Protein AF-A0A965TBL0-F1 (afdb_monomer_lite)

pLDDT: mean 79.58, std 14.89, range [25.55, 95.12]

Structure (mmCIF, N/CA/C/O backbone):
data_AF-A0A965TBL0-F1
#
_entry.id   AF-A0A965TBL0-F1
#
loop_
_atom_site.group_PDB
_atom_site.id
_atom_site.type_symbol
_atom_site.label_atom_id
_atom_site.label_alt_id
_atom_site.label_comp_id
_atom_site.label_asym_id
_atom_site.label_entity_id
_atom_site.label_seq_id
_atom_site.pdbx_PDB_ins_code
_atom_site.Cartn_x
_atom_site.Cartn_y
_atom_site.Cartn_z
_atom_site.occupancy
_atom_site.B_iso_or_equiv
_atom_site.auth_seq_id
_atom_site.auth_comp_id
_atom_site.auth_asym_id
_atom_site.auth_atom_id
_atom_site.pdbx_PDB_model_num
ATOM 1 N N . MET A 1 1 ? -16.094 21.915 -20.986 1.00 56.72 1 MET A N 1
ATOM 2 C CA . MET A 1 1 ? -14.951 21.855 -20.045 1.00 56.72 1 MET A CA 1
ATOM 3 C C . MET A 1 1 ? -14.162 20.562 -20.240 1.00 56.72 1 MET A C 1
ATOM 5 O O . MET A 1 1 ? -12.950 20.631 -20.376 1.00 56.72 1 MET A O 1
ATOM 9 N N . GLU A 1 2 ? -14.832 19.411 -20.370 1.00 66.19 2 GLU A N 1
ATOM 10 C CA . GLU A 1 2 ? -14.194 18.105 -20.625 1.00 66.19 2 GLU A CA 1
ATOM 11 C C . GLU A 1 2 ? -13.314 18.041 -21.886 1.00 66.19 2 GLU A C 1
ATOM 13 O O . GLU A 1 2 ? -12.239 17.447 -21.832 1.00 66.19 2 GLU A O 1
ATOM 18 N N . GLU A 1 3 ? -13.704 18.685 -22.993 1.00 67.75 3 GLU A N 1
ATOM 19 C CA . GLU A 1 3 ? -12.901 18.691 -24.231 1.00 67.75 3 GLU A CA 1
ATOM 20 C C . GLU A 1 3 ? -11.562 19.423 -24.078 1.00 67.75 3 GLU A C 1
ATOM 22 O O . GLU A 1 3 ? -10.531 18.925 -24.523 1.00 67.75 3 GLU A O 1
ATOM 27 N N . LEU A 1 4 ? -11.545 20.560 -23.373 1.00 70.88 4 LEU A N 1
ATOM 28 C CA . LEU A 1 4 ? -10.312 21.294 -23.080 1.00 70.88 4 LEU A CA 1
ATOM 29 C C . LEU A 1 4 ? -9.383 20.463 -22.181 1.00 70.88 4 LEU A C 1
ATOM 31 O O . LEU A 1 4 ? -8.189 20.362 -22.450 1.00 70.88 4 LEU A O 1
ATOM 35 N N . TYR A 1 5 ? -9.937 19.800 -21.161 1.00 69.38 5 TYR A N 1
ATOM 36 C CA . TYR A 1 5 ? -9.173 18.886 -20.308 1.00 69.38 5 TYR A CA 1
ATOM 37 C C . TYR A 1 5 ? -8.645 17.666 -21.063 1.00 69.38 5 TYR A C 1
ATOM 39 O O . TYR A 1 5 ? -7.580 17.150 -20.728 1.00 69.38 5 TYR A O 1
ATOM 47 N N . LYS A 1 6 ? -9.373 17.168 -22.066 1.00 71.38 6 LYS A N 1
ATOM 48 C CA . LYS A 1 6 ? -8.906 16.071 -22.918 1.00 71.38 6 LYS A CA 1
ATOM 49 C C . LYS A 1 6 ? -7.713 16.509 -23.771 1.00 71.38 6 LYS A C 1
ATOM 51 O O . LYS A 1 6 ? -6.685 15.847 -23.720 1.00 71.38 6 LYS A O 1
ATOM 56 N N . ILE A 1 7 ? -7.808 17.661 -24.438 1.00 76.56 7 ILE A N 1
ATOM 57 C CA . ILE A 1 7 ? -6.728 18.209 -25.276 1.00 76.56 7 ILE A CA 1
ATOM 58 C C . ILE A 1 7 ? -5.470 18.485 -24.447 1.00 76.56 7 ILE A C 1
ATOM 60 O O . ILE A 1 7 ? -4.375 18.092 -24.844 1.00 76.56 7 ILE A O 1
ATOM 64 N N . ILE A 1 8 ? -5.612 19.111 -23.273 1.00 68.12 8 ILE A N 1
ATOM 65 C CA . ILE A 1 8 ? -4.475 19.383 -22.380 1.00 68.12 8 ILE A CA 1
ATOM 66 C C . ILE A 1 8 ? -3.802 18.072 -21.950 1.00 68.12 8 ILE A C 1
ATOM 68 O O . ILE A 1 8 ? -2.577 17.979 -21.983 1.00 68.12 8 ILE A O 1
ATOM 72 N N . ARG A 1 9 ? -4.586 17.044 -21.592 1.00 65.88 9 ARG A N 1
ATOM 73 C CA . ARG A 1 9 ? -4.050 15.732 -21.196 1.00 65.88 9 ARG A CA 1
ATOM 74 C C . ARG A 1 9 ? -3.316 15.036 -22.331 1.00 65.88 9 ARG A C 1
ATOM 76 O O . ARG A 1 9 ? -2.199 14.588 -22.124 1.00 65.88 9 ARG A O 1
ATOM 83 N N . GLU A 1 10 ? -3.923 14.960 -23.509 1.00 70.81 10 GLU A N 1
ATOM 84 C CA . GLU A 1 10 ? -3.325 14.282 -24.664 1.00 70.81 10 GLU A CA 1
ATOM 85 C C . GLU A 1 10 ? -2.063 15.000 -25.156 1.00 70.81 10 GLU A C 1
ATOM 87 O O . GLU A 1 10 ? -1.123 14.347 -25.593 1.00 70.81 10 GLU A O 1
ATOM 92 N N . THR A 1 11 ? -2.003 16.331 -25.029 1.00 69.88 11 THR A N 1
ATOM 93 C CA . THR A 1 11 ? -0.843 17.124 -25.471 1.00 69.88 11 THR A CA 1
ATOM 94 C C . THR A 1 11 ? 0.327 17.068 -24.485 1.00 69.88 11 THR A C 1
ATOM 96 O O . THR A 1 11 ? 1.480 17.126 -24.902 1.00 69.88 11 THR A O 1
ATOM 99 N N . LEU A 1 12 ? 0.052 16.980 -23.179 1.00 71.88 12 LEU A N 1
ATOM 100 C CA . LEU A 1 12 ? 1.089 16.954 -22.139 1.00 71.88 12 LEU A CA 1
ATOM 101 C C . LEU A 1 12 ? 1.510 15.539 -21.728 1.00 71.88 12 LEU A C 1
ATOM 103 O O . LEU A 1 12 ? 2.507 15.392 -21.020 1.00 71.88 12 LEU A O 1
ATOM 107 N N . TYR A 1 13 ? 0.762 14.506 -22.123 1.00 73.44 13 TYR A N 1
ATOM 108 C CA . TYR A 1 13 ? 1.115 13.134 -21.786 1.00 73.44 13 TYR A CA 1
ATOM 109 C C . TYR A 1 13 ? 2.386 12.717 -22.524 1.00 73.44 13 TYR A C 1
ATOM 111 O O . TYR A 1 13 ? 2.431 12.650 -23.751 1.00 73.44 13 TYR A O 1
ATOM 119 N N . VAL A 1 14 ? 3.410 12.393 -21.745 1.00 70.50 14 VAL A N 1
ATOM 120 C CA . VAL A 1 14 ? 4.662 11.830 -22.230 1.00 70.50 14 VAL A CA 1
ATOM 121 C C . VAL A 1 14 ? 4.974 10.616 -21.371 1.00 70.50 14 VAL A C 1
ATOM 123 O O . VAL A 1 14 ? 5.096 10.737 -20.150 1.00 70.50 14 VAL A O 1
ATOM 126 N N . ASP A 1 15 ? 5.104 9.447 -21.997 1.00 75.44 15 ASP A N 1
ATOM 127 C CA . ASP A 1 15 ? 5.651 8.280 -21.316 1.00 75.44 15 ASP A CA 1
ATOM 128 C C . ASP A 1 15 ? 7.179 8.289 -21.423 1.00 75.44 15 ASP A C 1
ATOM 130 O O . ASP A 1 15 ? 7.748 8.293 -22.516 1.00 75.44 15 ASP A O 1
ATOM 134 N N . ALA A 1 16 ? 7.858 8.297 -20.276 1.00 73.38 16 ALA A N 1
ATOM 135 C CA . ALA A 1 16 ? 9.314 8.283 -20.226 1.00 73.38 16 ALA A CA 1
ATOM 136 C C . ALA A 1 16 ? 9.892 7.003 -20.850 1.00 73.38 16 ALA A C 1
ATOM 138 O O . ALA A 1 16 ? 10.956 7.058 -21.465 1.00 73.38 16 ALA A O 1
ATOM 139 N N . TYR A 1 17 ? 9.178 5.875 -20.755 1.00 77.25 17 TYR A N 1
ATOM 140 C CA . TYR A 1 17 ? 9.617 4.619 -21.362 1.00 77.25 17 TYR A CA 1
ATOM 141 C C . TYR A 1 17 ? 9.514 4.639 -22.898 1.00 77.25 17 TYR A C 1
ATOM 143 O O . TYR A 1 17 ? 10.415 4.124 -23.554 1.00 77.25 17 TYR A O 1
ATOM 151 N N . ASP A 1 18 ? 8.528 5.331 -23.486 1.00 81.19 18 ASP A N 1
ATOM 152 C CA . ASP A 1 18 ? 8.412 5.492 -24.950 1.00 81.19 18 ASP A CA 1
ATOM 153 C C . ASP A 1 18 ? 9.583 6.290 -25.545 1.00 81.19 18 ASP A C 1
ATOM 155 O O . ASP A 1 18 ? 10.005 6.065 -26.684 1.00 81.19 18 ASP A O 1
ATOM 159 N N . ILE A 1 19 ? 10.101 7.259 -24.785 1.00 77.75 19 ILE A N 1
ATOM 160 C CA . ILE A 1 19 ? 11.313 8.008 -25.139 1.00 77.75 19 ILE A CA 1
ATOM 161 C C . ILE A 1 19 ? 12.537 7.111 -24.951 1.00 77.75 19 ILE A C 1
ATOM 163 O O . ILE A 1 19 ? 13.417 7.066 -25.812 1.00 77.75 19 ILE A O 1
ATOM 167 N N . GLN A 1 20 ? 12.579 6.365 -23.848 1.00 82.75 20 GLN A N 1
ATOM 168 C CA . GLN A 1 20 ? 13.709 5.518 -23.501 1.00 82.75 20 GLN A CA 1
ATOM 169 C C . GLN A 1 20 ? 13.935 4.386 -24.508 1.00 82.75 20 GLN A C 1
ATOM 171 O O . GLN A 1 20 ? 15.082 4.106 -24.840 1.00 82.75 20 GLN A O 1
ATOM 176 N N . GLU A 1 21 ? 12.880 3.783 -25.061 1.00 82.81 21 GLU A N 1
ATOM 177 C CA . GLU A 1 21 ? 13.007 2.771 -26.122 1.00 82.81 21 GLU A CA 1
ATOM 178 C C . GLU A 1 21 ? 13.647 3.315 -27.410 1.00 82.81 21 GLU A C 1
ATOM 180 O O . GLU A 1 21 ? 14.255 2.556 -28.165 1.00 82.81 21 GLU A O 1
ATOM 185 N N . LYS A 1 22 ? 13.539 4.625 -27.663 1.00 81.62 22 LYS A N 1
ATOM 186 C CA . LYS A 1 22 ? 14.092 5.277 -28.860 1.00 81.62 22 LYS A CA 1
ATOM 187 C C . LYS A 1 22 ? 15.501 5.809 -28.636 1.00 81.62 22 LYS A C 1
ATOM 189 O O . LYS A 1 22 ? 16.328 5.747 -29.540 1.00 81.62 22 LYS A O 1
ATOM 194 N N . GLU A 1 23 ? 15.751 6.374 -27.459 1.00 83.88 23 GLU A N 1
ATOM 195 C CA . GLU A 1 23 ? 16.963 7.150 -27.191 1.00 83.88 23 GLU A CA 1
ATOM 196 C C . GLU A 1 23 ? 17.972 6.424 -26.291 1.00 83.88 23 GLU A C 1
ATOM 198 O O . GLU A 1 23 ? 19.145 6.789 -26.309 1.00 83.88 23 GLU A O 1
ATOM 203 N N . MET A 1 24 ? 17.537 5.406 -25.532 1.00 81.06 24 MET A N 1
ATOM 204 C CA . MET A 1 24 ? 18.360 4.581 -24.632 1.00 81.06 24 MET A CA 1
ATOM 205 C C . MET A 1 24 ? 19.343 5.406 -23.789 1.00 81.06 24 MET A C 1
ATOM 207 O O . MET A 1 24 ? 20.548 5.146 -23.745 1.00 81.06 24 MET A O 1
ATOM 211 N N . LYS A 1 25 ? 18.824 6.439 -23.121 1.00 78.44 25 LYS A N 1
ATOM 212 C CA . LYS A 1 25 ? 19.632 7.351 -22.310 1.00 78.44 25 LYS A CA 1
ATOM 213 C C . LYS A 1 25 ? 19.916 6.735 -20.946 1.00 78.44 25 LYS A C 1
ATOM 215 O O . LYS A 1 25 ? 18.998 6.360 -20.225 1.00 78.44 25 LYS A O 1
ATOM 220 N N . VAL A 1 26 ? 21.188 6.673 -20.566 1.00 76.50 26 VAL A N 1
ATOM 221 C CA . VAL A 1 26 ? 21.591 6.218 -19.229 1.00 76.50 26 VAL A CA 1
ATOM 222 C C . VAL A 1 26 ? 21.030 7.171 -18.171 1.00 76.50 26 VAL A C 1
ATOM 224 O O . VAL A 1 26 ? 21.230 8.386 -18.240 1.00 76.50 26 VAL A O 1
ATOM 227 N N . TYR A 1 27 ? 20.327 6.616 -17.187 1.00 69.12 27 TYR A N 1
ATOM 228 C CA . TYR A 1 27 ? 19.842 7.331 -16.019 1.00 69.12 27 TYR A CA 1
ATOM 229 C C . TYR A 1 27 ? 20.915 7.293 -14.927 1.00 69.12 27 TYR A C 1
ATOM 231 O O . TYR A 1 27 ? 21.135 6.277 -14.270 1.00 69.12 27 TYR A O 1
ATOM 239 N N . MET A 1 28 ? 21.611 8.415 -14.748 1.00 59.56 28 MET A N 1
ATOM 240 C CA . MET A 1 28 ? 22.692 8.537 -13.770 1.00 59.56 28 MET A CA 1
ATOM 241 C C . MET A 1 28 ? 22.106 8.769 -12.372 1.00 59.56 28 MET A C 1
ATOM 243 O O . MET A 1 28 ? 21.741 9.890 -12.022 1.00 59.56 28 MET A O 1
ATOM 247 N N . SER A 1 29 ? 22.016 7.707 -11.573 1.00 65.50 29 SER A N 1
ATOM 248 C CA . SER A 1 29 ? 21.715 7.779 -10.143 1.00 65.50 29 SER A CA 1
ATOM 249 C C . SER A 1 29 ? 22.599 6.798 -9.393 1.00 65.50 29 SER A C 1
ATOM 251 O O . SER A 1 29 ? 22.692 5.632 -9.769 1.00 65.50 29 SER A O 1
ATOM 253 N N . ASP A 1 30 ? 23.195 7.254 -8.295 1.00 57.09 30 ASP A N 1
ATOM 254 C CA . ASP A 1 30 ? 24.050 6.418 -7.450 1.00 57.09 30 ASP A CA 1
ATOM 255 C C . ASP A 1 30 ? 23.247 5.355 -6.674 1.00 57.09 30 ASP A C 1
ATOM 257 O O . ASP A 1 30 ? 23.846 4.522 -6.000 1.00 57.09 30 ASP A O 1
ATOM 261 N N . LYS A 1 31 ? 21.900 5.423 -6.688 1.00 61.84 31 LYS A N 1
ATOM 262 C CA . LYS A 1 31 ? 20.994 4.605 -5.854 1.00 61.84 31 LYS A CA 1
ATOM 263 C C . LYS A 1 31 ? 19.677 4.292 -6.565 1.00 61.84 31 LYS A C 1
ATOM 265 O O . LYS A 1 31 ? 18.604 4.683 -6.105 1.00 61.84 31 LYS A O 1
ATOM 270 N N . LEU A 1 32 ? 19.758 3.620 -7.711 1.00 63.66 32 LEU A N 1
ATOM 271 C CA . LEU A 1 32 ? 18.610 3.321 -8.582 1.00 63.66 32 LEU A CA 1
ATOM 272 C C . LEU A 1 32 ? 17.500 2.514 -7.898 1.00 63.66 32 LEU A C 1
ATOM 274 O O . LEU A 1 32 ? 16.334 2.659 -8.260 1.00 63.66 32 LEU A O 1
ATOM 278 N N . SER A 1 33 ? 17.855 1.676 -6.921 1.00 59.97 33 SER A N 1
ATOM 279 C CA . SER A 1 33 ? 16.905 0.780 -6.257 1.00 59.97 33 SER A CA 1
ATOM 280 C C . SER A 1 33 ? 16.363 1.317 -4.932 1.00 59.97 33 SER A C 1
ATOM 282 O O . SER A 1 33 ? 15.438 0.732 -4.369 1.00 59.97 33 SER A O 1
ATOM 284 N N . ARG A 1 34 ? 16.897 2.442 -4.437 1.00 63.72 34 ARG A N 1
ATOM 285 C CA . ARG A 1 34 ? 16.489 3.026 -3.158 1.00 63.72 34 ARG A CA 1
ATOM 286 C C . ARG A 1 34 ? 15.101 3.653 -3.269 1.00 63.72 34 ARG A C 1
ATOM 288 O O . ARG A 1 34 ? 14.897 4.573 -4.057 1.00 63.72 34 ARG A O 1
ATOM 295 N N . GLY A 1 35 ? 14.177 3.216 -2.415 1.00 62.16 35 GLY A N 1
ATOM 296 C CA . GLY A 1 35 ? 12.805 3.711 -2.416 1.00 62.16 35 GLY A CA 1
ATOM 297 C C . GLY A 1 35 ? 11.924 3.043 -3.473 1.00 62.16 35 GLY A C 1
ATOM 298 O O . GLY A 1 35 ? 10.871 3.578 -3.788 1.00 62.16 35 GLY A O 1
ATOM 299 N N . LEU A 1 36 ? 12.305 1.888 -4.026 1.00 69.69 36 LEU A N 1
ATOM 300 C CA . LEU A 1 36 ? 11.402 1.075 -4.857 1.00 69.69 36 LEU A CA 1
ATOM 301 C C . LEU A 1 36 ? 10.512 0.161 -4.018 1.00 69.69 36 LEU A C 1
ATOM 303 O O . LEU A 1 36 ? 9.390 -0.146 -4.410 1.00 69.69 36 LEU A O 1
ATOM 307 N N . GLU A 1 37 ? 10.971 -0.213 -2.828 1.00 65.19 37 GLU A N 1
ATOM 308 C CA . GLU A 1 37 ? 10.159 -0.855 -1.795 1.00 65.19 37 GLU A CA 1
ATOM 309 C C . GLU A 1 37 ? 8.939 -0.005 -1.411 1.00 65.19 37 GLU A C 1
ATOM 311 O O . GLU A 1 37 ? 7.908 -0.539 -1.017 1.00 65.19 37 GLU A O 1
ATOM 316 N N . ALA A 1 38 ? 9.044 1.312 -1.605 1.00 65.81 38 ALA A N 1
ATOM 317 C CA . ALA A 1 38 ? 7.959 2.267 -1.452 1.00 65.81 38 ALA A CA 1
ATOM 318 C C . ALA A 1 38 ? 6.892 2.195 -2.546 1.00 65.81 38 ALA A C 1
ATOM 320 O O . ALA A 1 38 ? 5.755 2.620 -2.347 1.00 65.81 38 ALA A O 1
ATOM 321 N N . LEU A 1 39 ? 7.301 1.757 -3.735 1.00 73.56 39 LEU A N 1
ATOM 322 C CA . LEU A 1 39 ? 6.495 1.770 -4.947 1.00 73.56 39 LEU A CA 1
ATOM 323 C C . LEU A 1 39 ? 5.780 0.430 -5.158 1.00 73.56 39 LEU A C 1
ATOM 325 O O . LEU A 1 39 ? 4.671 0.408 -5.695 1.00 73.56 39 LEU A O 1
ATOM 329 N N . PHE A 1 40 ? 6.397 -0.672 -4.722 1.00 80.62 40 PHE A N 1
ATOM 330 C CA . PHE A 1 40 ? 5.910 -2.031 -4.957 1.00 80.62 40 PHE A CA 1
ATOM 331 C C . PHE A 1 40 ? 5.420 -2.696 -3.678 1.00 80.62 40 PHE A C 1
ATOM 333 O O . PHE A 1 40 ? 6.171 -3.346 -2.948 1.00 80.62 40 PHE A O 1
ATOM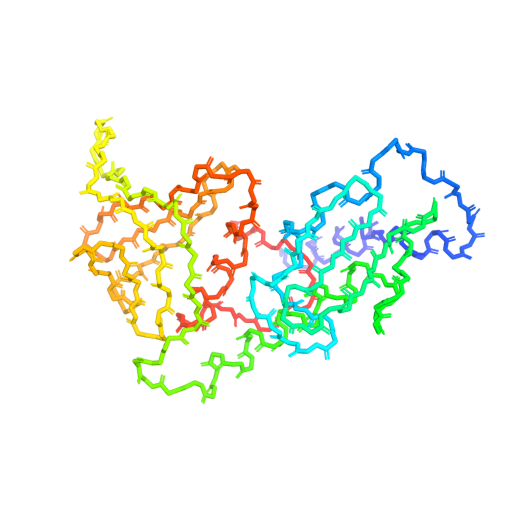 340 N N . PHE A 1 41 ? 4.116 -2.579 -3.447 1.00 78.94 41 PHE A N 1
ATOM 341 C CA . PHE A 1 41 ? 3.463 -3.199 -2.302 1.00 78.94 41 PHE A CA 1
ATOM 342 C C . PHE A 1 41 ? 3.254 -4.705 -2.489 1.00 78.94 41 PHE A C 1
ATOM 344 O O . PHE A 1 41 ? 3.427 -5.479 -1.545 1.00 78.94 41 PHE A O 1
ATOM 351 N N . LEU A 1 42 ? 2.906 -5.135 -3.704 1.00 86.06 42 LEU A N 1
ATOM 352 C CA . LEU A 1 42 ? 2.732 -6.546 -4.045 1.00 86.06 42 LEU A CA 1
ATOM 353 C C . LEU A 1 42 ? 3.976 -7.085 -4.751 1.00 86.06 42 LEU A C 1
ATOM 355 O O . LEU A 1 42 ? 4.480 -6.474 -5.691 1.00 86.06 42 LEU A O 1
ATOM 359 N N . CYS A 1 43 ? 4.445 -8.267 -4.351 1.00 89.75 43 CYS A N 1
ATOM 360 C CA . CYS A 1 43 ? 5.527 -8.947 -5.061 1.00 89.75 43 CYS A CA 1
ATOM 361 C C . CYS A 1 43 ? 5.093 -9.382 -6.469 1.00 89.75 43 CYS A C 1
ATOM 363 O O . CYS A 1 43 ? 4.106 -10.105 -6.603 1.00 89.75 43 CYS A O 1
ATOM 365 N N . SER A 1 44 ? 5.880 -9.028 -7.493 1.00 91.62 44 SER A N 1
ATOM 366 C CA . SER A 1 44 ? 5.633 -9.405 -8.891 1.00 91.62 44 SER A CA 1
ATOM 367 C C . SER A 1 44 ? 5.557 -10.917 -9.103 1.00 91.62 44 SER A C 1
ATOM 369 O O . SER A 1 44 ? 4.823 -11.376 -9.966 1.00 91.62 44 SER A O 1
ATOM 371 N N . GLU A 1 45 ? 6.280 -11.705 -8.307 1.00 93.19 45 GLU A N 1
ATOM 372 C CA . GLU A 1 45 ? 6.376 -13.152 -8.511 1.00 93.19 45 GLU A CA 1
ATOM 373 C C . GLU A 1 45 ? 5.339 -13.943 -7.709 1.00 93.19 45 GLU A C 1
ATOM 375 O O . GLU A 1 45 ? 4.747 -14.888 -8.221 1.00 93.19 45 GLU A O 1
ATOM 380 N N . CYS A 1 46 ? 5.106 -13.577 -6.443 1.00 91.25 46 CYS A N 1
ATOM 381 C CA . CYS A 1 46 ? 4.259 -14.367 -5.538 1.00 91.25 46 CYS A CA 1
ATOM 382 C C . CYS A 1 46 ? 2.994 -13.658 -5.042 1.00 91.25 46 CYS A C 1
ATOM 384 O O . CYS A 1 46 ? 2.255 -14.244 -4.250 1.00 91.25 46 CYS A O 1
ATOM 386 N N . GLY A 1 47 ? 2.776 -12.393 -5.416 1.00 87.62 47 GLY A N 1
ATOM 387 C CA . GLY A 1 47 ? 1.639 -11.594 -4.944 1.00 87.62 47 GLY A CA 1
ATOM 388 C C . GLY A 1 47 ? 1.669 -11.248 -3.452 1.00 87.62 47 GLY A C 1
ATOM 389 O O . GLY A 1 47 ? 0.697 -10.730 -2.920 1.00 87.62 47 GLY A O 1
ATOM 390 N N . GLY A 1 48 ? 2.762 -11.541 -2.738 1.00 83.50 48 GLY A N 1
ATOM 391 C CA . GLY A 1 48 ? 2.882 -11.231 -1.313 1.00 83.50 48 GLY A CA 1
ATOM 392 C C . GLY A 1 48 ? 2.836 -9.725 -1.041 1.00 83.50 48 GLY A C 1
ATOM 393 O O . GLY A 1 48 ? 3.695 -8.995 -1.538 1.00 83.50 48 GLY A O 1
ATOM 394 N N . ALA A 1 49 ? 1.882 -9.290 -0.217 1.00 80.00 49 ALA A N 1
ATOM 395 C CA . ALA A 1 49 ? 1.701 -7.904 0.211 1.00 80.00 49 ALA A CA 1
ATOM 396 C C . ALA A 1 49 ? 2.717 -7.468 1.277 1.00 80.00 49 ALA A C 1
ATOM 398 O O . ALA A 1 49 ? 3.001 -8.228 2.202 1.00 80.00 49 ALA A O 1
ATOM 399 N N . ALA A 1 50 ? 3.252 -6.251 1.147 1.00 77.38 50 ALA A N 1
ATOM 400 C CA . ALA A 1 50 ? 4.275 -5.679 2.028 1.00 77.38 50 ALA A CA 1
ATOM 401 C C . ALA A 1 50 ? 5.514 -6.584 2.212 1.00 77.38 50 ALA A C 1
ATOM 403 O O . ALA A 1 50 ? 6.115 -6.633 3.283 1.00 77.38 50 ALA A O 1
ATOM 404 N N . THR A 1 51 ? 5.891 -7.340 1.172 1.00 81.38 51 THR A N 1
ATOM 405 C CA . THR A 1 51 ? 7.003 -8.311 1.243 1.00 81.38 51 THR A CA 1
ATOM 406 C C . THR A 1 51 ? 8.288 -7.844 0.566 1.00 81.38 51 THR A C 1
ATOM 408 O O . THR A 1 51 ? 9.310 -8.520 0.685 1.00 81.38 51 THR A O 1
ATOM 411 N N . ILE A 1 52 ? 8.259 -6.729 -0.166 1.00 85.38 52 ILE A N 1
ATOM 412 C CA . ILE A 1 52 ? 9.440 -6.198 -0.847 1.00 85.38 52 ILE A CA 1
ATOM 413 C C . ILE A 1 52 ? 10.324 -5.469 0.164 1.00 85.38 52 ILE A C 1
ATOM 415 O O . ILE A 1 52 ? 9.883 -4.558 0.857 1.00 85.38 52 ILE A O 1
ATOM 419 N N . ILE A 1 53 ? 11.584 -5.884 0.241 1.00 81.81 53 ILE A N 1
ATOM 420 C CA . ILE A 1 53 ? 12.610 -5.284 1.089 1.00 81.81 53 ILE A CA 1
ATOM 421 C C . ILE A 1 53 ? 13.687 -4.704 0.174 1.00 81.81 53 ILE A C 1
ATOM 423 O O . ILE A 1 53 ? 14.275 -5.430 -0.634 1.00 81.81 53 ILE A O 1
ATOM 427 N N . GLY A 1 54 ? 13.916 -3.397 0.297 1.00 73.75 54 GLY A N 1
ATOM 428 C CA . GLY A 1 54 ? 14.888 -2.648 -0.494 1.00 73.75 54 GLY A CA 1
ATOM 429 C C . GLY A 1 54 ? 16.318 -2.727 0.043 1.00 73.75 54 GLY A C 1
ATOM 430 O O . GLY A 1 54 ? 16.552 -2.870 1.244 1.00 73.75 54 GLY A O 1
ATOM 431 N N . GLY A 1 55 ? 17.273 -2.607 -0.875 1.00 67.25 55 GLY A N 1
ATOM 432 C CA . GLY A 1 55 ? 18.686 -2.303 -0.658 1.00 67.25 55 GLY A CA 1
ATOM 433 C C . GLY A 1 55 ? 19.144 -1.267 -1.695 1.00 67.25 55 GLY A C 1
ATOM 434 O O . GLY A 1 55 ? 18.369 -0.886 -2.570 1.00 67.25 55 GLY A O 1
ATOM 435 N N . ASP A 1 56 ? 20.389 -0.789 -1.616 1.00 67.25 56 ASP A N 1
ATOM 436 C CA . ASP A 1 56 ? 20.842 0.335 -2.459 1.00 67.25 56 ASP A CA 1
ATOM 437 C C . ASP A 1 56 ? 20.793 0.035 -3.974 1.00 67.25 56 ASP A C 1
ATOM 439 O O . ASP A 1 56 ? 20.345 0.883 -4.748 1.00 67.25 56 ASP A O 1
ATOM 443 N N . ASP A 1 57 ? 21.141 -1.195 -4.375 1.00 72.38 57 ASP A N 1
ATOM 444 C CA . ASP A 1 57 ? 21.228 -1.606 -5.789 1.00 72.38 57 ASP A CA 1
ATOM 445 C C . ASP A 1 57 ? 20.224 -2.692 -6.193 1.00 72.38 57 ASP A C 1
ATOM 447 O O . ASP A 1 57 ? 19.983 -2.924 -7.377 1.00 72.38 57 ASP A O 1
ATOM 451 N N . SER A 1 58 ? 19.600 -3.365 -5.229 1.00 82.69 58 SER A N 1
ATOM 452 C CA . SER A 1 58 ? 18.643 -4.443 -5.492 1.00 82.69 58 SER A CA 1
ATOM 453 C C . SER A 1 58 ? 17.602 -4.525 -4.390 1.00 82.69 58 SER A C 1
ATOM 455 O O . SER A 1 58 ? 17.827 -4.057 -3.277 1.00 82.69 58 SER A O 1
ATOM 457 N N . PHE A 1 59 ? 16.476 -5.151 -4.695 1.00 86.38 59 PHE A N 1
ATOM 458 C CA . PHE A 1 59 ? 15.403 -5.413 -3.747 1.00 86.38 59 PHE A CA 1
ATOM 459 C C . PHE A 1 59 ? 14.959 -6.870 -3.858 1.00 86.38 59 PHE A C 1
ATOM 461 O O . PHE A 1 59 ? 15.145 -7.527 -4.886 1.00 86.38 59 PHE A O 1
ATOM 468 N N . GLN A 1 60 ? 14.408 -7.410 -2.775 1.00 89.69 60 GLN A N 1
ATOM 469 C CA . GLN A 1 60 ? 14.021 -8.816 -2.705 1.00 89.69 60 GLN A CA 1
ATOM 470 C C . GLN A 1 60 ? 12.680 -9.016 -2.009 1.00 89.69 60 GLN A C 1
ATOM 472 O O . GLN A 1 60 ? 12.285 -8.226 -1.157 1.00 89.69 60 GLN A O 1
ATOM 477 N N . CYS A 1 61 ? 11.995 -10.106 -2.336 1.00 90.19 61 CYS A N 1
ATOM 478 C CA . CYS A 1 61 ? 10.794 -10.518 -1.625 1.00 90.19 61 CYS A CA 1
ATOM 479 C C . CYS A 1 61 ? 11.160 -11.379 -0.410 1.00 90.19 61 CYS A C 1
ATOM 481 O O . CYS A 1 61 ? 11.749 -12.448 -0.559 1.00 90.19 61 CYS A O 1
ATOM 483 N N . SER A 1 62 ? 10.748 -10.968 0.788 1.00 88.06 62 SER A N 1
ATOM 484 C CA . SER A 1 62 ? 10.938 -11.734 2.029 1.00 88.06 62 SER A CA 1
ATOM 485 C C . SER A 1 62 ? 10.144 -13.042 2.085 1.00 88.06 62 SER A C 1
ATOM 487 O O . SER A 1 62 ? 10.492 -13.931 2.857 1.00 88.06 62 SER A O 1
ATOM 489 N N . LYS A 1 63 ? 9.093 -13.177 1.263 1.00 89.56 63 LYS A N 1
ATOM 490 C CA . LYS A 1 63 ? 8.209 -14.352 1.223 1.00 89.56 63 LYS A CA 1
ATOM 491 C C . LYS A 1 63 ? 8.685 -15.426 0.245 1.00 89.56 63 LYS A C 1
ATOM 493 O O . LYS A 1 63 ? 8.771 -16.587 0.628 1.00 89.56 63 LYS A O 1
ATOM 498 N N . CYS A 1 64 ? 8.961 -15.067 -1.012 1.00 93.75 64 CYS A N 1
ATOM 499 C CA . CYS A 1 64 ? 9.371 -16.035 -2.042 1.00 93.75 64 CYS A CA 1
ATOM 500 C C . CYS A 1 64 ? 10.867 -16.000 -2.383 1.00 93.75 64 CYS A C 1
ATOM 502 O O . CYS A 1 64 ? 11.334 -16.857 -3.126 1.00 93.75 64 CYS A O 1
ATOM 504 N N . GLY A 1 65 ? 11.622 -15.022 -1.874 1.00 92.75 65 GLY A N 1
ATOM 505 C CA . GLY A 1 65 ? 13.056 -14.892 -2.134 1.00 92.75 65 GLY A CA 1
ATOM 506 C C . GLY A 1 65 ? 13.418 -14.354 -3.521 1.00 92.75 65 GLY A C 1
ATOM 507 O O . GLY A 1 65 ? 14.604 -14.315 -3.849 1.00 92.75 65 GLY A O 1
ATOM 508 N N . ALA A 1 66 ? 12.439 -13.936 -4.336 1.00 92.88 66 ALA A N 1
ATOM 509 C CA . ALA A 1 66 ? 12.700 -13.296 -5.625 1.00 92.88 66 ALA A CA 1
ATOM 510 C C . ALA A 1 66 ? 13.625 -12.085 -5.438 1.00 92.88 66 ALA A C 1
ATOM 512 O O . ALA A 1 66 ? 13.434 -11.313 -4.498 1.00 92.88 66 ALA A O 1
ATOM 513 N N . LYS A 1 67 ? 14.608 -11.922 -6.329 1.00 91.38 67 LYS A N 1
ATOM 514 C CA .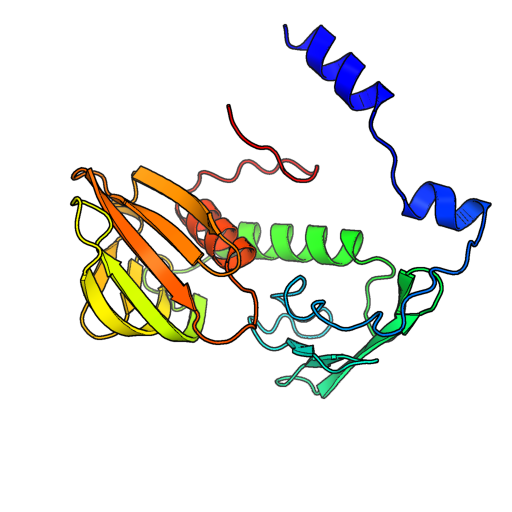 LYS A 1 67 ? 15.574 -10.816 -6.323 1.00 91.38 67 LYS A CA 1
ATOM 515 C C . LYS A 1 67 ? 15.429 -10.013 -7.599 1.00 91.38 67 LYS A C 1
ATOM 517 O O . LYS A 1 67 ? 15.443 -10.587 -8.684 1.00 91.38 67 LYS A O 1
ATOM 522 N N . MET A 1 68 ? 15.334 -8.702 -7.453 1.00 90.50 68 MET A N 1
ATOM 523 C CA . MET A 1 68 ? 15.069 -7.771 -8.537 1.00 90.50 68 MET A CA 1
ATOM 524 C C . MET A 1 68 ? 16.011 -6.570 -8.447 1.00 90.50 68 MET A C 1
ATOM 526 O O . MET A 1 68 ? 16.545 -6.258 -7.380 1.00 90.50 68 MET A O 1
ATOM 530 N N . ARG A 1 69 ? 16.228 -5.892 -9.571 1.00 88.19 69 ARG A N 1
ATOM 531 C CA . ARG A 1 69 ? 16.962 -4.620 -9.630 1.00 88.19 69 ARG A CA 1
ATOM 532 C C . ARG A 1 69 ? 16.430 -3.738 -10.749 1.00 88.19 69 ARG A C 1
ATOM 534 O O . ARG A 1 69 ? 15.809 -4.250 -11.679 1.00 88.19 69 ARG A O 1
ATOM 541 N N . ILE A 1 70 ? 16.715 -2.442 -10.675 1.00 86.25 70 ILE A N 1
ATOM 542 C CA . ILE A 1 70 ? 16.583 -1.534 -11.815 1.00 86.25 70 ILE A CA 1
ATOM 543 C C . ILE A 1 70 ? 17.955 -1.354 -12.461 1.00 86.25 70 ILE A C 1
ATOM 545 O O . ILE A 1 70 ? 18.938 -1.095 -11.770 1.00 86.25 70 ILE A O 1
ATOM 549 N N . ASN A 1 71 ? 18.028 -1.525 -13.779 1.00 86.00 71 ASN A N 1
ATOM 550 C CA . ASN A 1 71 ? 19.252 -1.265 -14.528 1.00 86.00 71 ASN A CA 1
ATOM 551 C C . ASN A 1 71 ? 19.419 0.224 -14.859 1.00 86.00 71 ASN A C 1
ATOM 553 O O . ASN A 1 71 ? 18.535 1.046 -14.620 1.00 86.00 71 ASN A O 1
ATOM 557 N N . GLU A 1 72 ? 20.559 0.571 -15.449 1.00 82.00 72 GLU A N 1
ATOM 558 C CA . GLU A 1 72 ? 20.920 1.956 -15.775 1.00 82.00 72 GLU A CA 1
ATOM 559 C C . GLU A 1 72 ? 19.952 2.651 -16.750 1.00 82.00 72 GLU A C 1
ATOM 561 O O . GLU A 1 72 ? 19.965 3.871 -16.875 1.00 82.00 72 GLU A O 1
ATOM 566 N N . TYR A 1 73 ? 19.084 1.896 -17.425 1.00 84.06 73 TYR A N 1
ATOM 567 C CA . TYR A 1 73 ? 18.067 2.423 -18.330 1.00 84.06 73 TYR A CA 1
ATOM 568 C C . TYR A 1 73 ? 16.687 2.551 -17.674 1.00 84.06 73 TYR A C 1
ATOM 570 O O . TYR A 1 73 ? 15.731 2.927 -18.351 1.00 84.06 73 TYR A O 1
ATOM 578 N N . GLY A 1 74 ? 16.556 2.245 -16.381 1.00 80.19 74 GLY A N 1
ATOM 579 C CA . GLY A 1 74 ? 15.282 2.310 -15.667 1.00 80.19 74 GLY A CA 1
ATOM 580 C C . GLY A 1 74 ? 14.383 1.084 -15.864 1.00 80.19 74 GLY A C 1
ATOM 581 O O . GLY A 1 74 ? 13.215 1.127 -15.470 1.00 80.19 74 GLY A O 1
ATOM 582 N N . TYR A 1 75 ? 14.888 0.003 -16.471 1.00 88.06 75 TYR A N 1
ATOM 583 C CA . TYR A 1 75 ? 14.140 -1.245 -16.639 1.00 88.06 75 TYR A CA 1
ATOM 584 C C . TYR A 1 75 ? 14.360 -2.194 -15.466 1.00 88.06 75 TYR A C 1
ATOM 586 O O . TYR A 1 75 ? 15.445 -2.256 -14.885 1.00 88.06 75 TYR A O 1
ATOM 594 N N . LEU A 1 76 ? 13.315 -2.949 -15.147 1.00 90.06 76 LEU A N 1
ATOM 595 C CA . LEU A 1 76 ? 13.333 -3.974 -14.117 1.00 90.06 76 LEU A CA 1
ATOM 596 C C . LEU A 1 76 ? 13.976 -5.256 -14.643 1.00 90.06 76 LEU A C 1
ATOM 598 O O . LEU A 1 76 ? 13.705 -5.709 -15.754 1.00 90.06 76 LEU A O 1
ATOM 602 N N . GLU A 1 77 ? 14.786 -5.880 -13.799 1.00 90.94 77 GLU A N 1
ATOM 603 C CA . GLU A 1 77 ? 15.385 -7.185 -14.043 1.00 90.94 77 GLU A CA 1
ATOM 604 C C . GLU A 1 77 ? 15.083 -8.115 -12.868 1.00 90.94 77 GLU A C 1
ATOM 606 O O . GLU A 1 77 ? 15.088 -7.683 -11.715 1.00 90.94 77 GLU A O 1
ATOM 611 N N . GLY A 1 78 ? 14.819 -9.395 -13.149 1.00 88.75 78 GLY A N 1
ATOM 612 C CA . GLY A 1 78 ? 14.409 -10.371 -12.127 1.00 88.75 78 GLY A CA 1
ATOM 613 C C . GLY A 1 78 ? 12.944 -10.254 -11.681 1.00 88.75 78 GLY A C 1
ATOM 614 O O . GLY A 1 78 ? 12.548 -10.927 -10.735 1.00 88.75 78 GLY A O 1
ATOM 615 N N . SER A 1 79 ? 12.154 -9.415 -12.360 1.00 90.69 79 SER A N 1
ATOM 616 C CA . SER A 1 79 ? 10.695 -9.309 -12.246 1.00 90.69 79 SER A CA 1
ATOM 617 C C . SER A 1 79 ? 10.048 -9.812 -13.536 1.00 90.69 79 SER A C 1
ATOM 619 O O . SER A 1 79 ? 10.642 -9.698 -14.610 1.00 90.69 79 SER A O 1
ATOM 621 N N . ARG A 1 80 ? 8.813 -10.316 -13.463 1.00 93.25 80 ARG A N 1
ATOM 622 C CA . ARG A 1 80 ? 7.985 -10.576 -14.653 1.00 93.25 80 ARG A CA 1
ATOM 623 C C . ARG A 1 80 ? 7.564 -9.312 -15.418 1.00 93.25 80 ARG A C 1
ATOM 625 O O . ARG A 1 80 ? 7.052 -9.433 -16.526 1.00 93.25 80 ARG A O 1
ATOM 632 N N . PHE A 1 81 ? 7.735 -8.128 -14.828 1.00 94.06 81 PHE A N 1
ATOM 633 C CA . PHE A 1 81 ? 7.447 -6.836 -15.455 1.00 94.06 81 PHE A CA 1
ATOM 634 C C . PHE A 1 81 ? 8.727 -6.179 -15.960 1.00 94.06 81 PHE A C 1
ATOM 636 O O . PHE A 1 81 ? 9.767 -6.266 -15.309 1.00 94.06 81 PHE A O 1
ATOM 643 N N . LYS A 1 82 ? 8.641 -5.483 -17.097 1.00 90.69 82 LYS A N 1
ATOM 644 C CA . LYS A 1 82 ? 9.769 -4.765 -17.705 1.00 90.69 82 LYS A CA 1
ATOM 645 C C . LYS A 1 82 ? 9.925 -3.362 -17.114 1.00 90.69 82 LYS A C 1
ATOM 647 O O . LYS A 1 82 ? 11.046 -2.876 -16.962 1.00 90.69 82 LYS A O 1
ATOM 652 N N . THR A 1 83 ? 8.816 -2.704 -16.779 1.00 88.75 83 THR A N 1
ATOM 653 C CA . THR A 1 83 ? 8.791 -1.304 -16.323 1.00 88.75 83 THR A CA 1
ATOM 654 C C . THR A 1 83 ? 8.112 -1.147 -14.965 1.00 88.75 83 THR A C 1
ATOM 656 O O . THR A 1 83 ? 7.248 -1.939 -14.584 1.00 88.75 83 THR A O 1
ATOM 659 N N . THR A 1 84 ? 8.468 -0.095 -14.221 1.00 85.38 84 THR A N 1
ATOM 660 C CA . THR A 1 84 ? 7.813 0.209 -12.936 1.00 85.38 84 THR A CA 1
ATOM 661 C C . THR A 1 84 ? 6.321 0.509 -13.112 1.00 85.38 84 THR A C 1
ATOM 663 O O . THR A 1 84 ? 5.519 0.139 -12.258 1.00 85.38 84 THR A O 1
ATOM 666 N N . ARG A 1 85 ? 5.940 1.096 -14.257 1.00 84.81 85 ARG A N 1
ATOM 667 C CA . ARG A 1 85 ? 4.548 1.360 -14.650 1.00 84.81 85 ARG A CA 1
ATOM 668 C C . ARG A 1 85 ? 3.744 0.074 -14.833 1.00 84.81 85 ARG A C 1
ATOM 670 O O . ARG A 1 85 ? 2.605 0.008 -14.385 1.00 84.81 85 ARG A O 1
ATOM 677 N N . GLU A 1 86 ? 4.301 -0.932 -15.506 1.00 89.44 86 GLU A N 1
ATOM 678 C CA . GLU A 1 86 ? 3.623 -2.224 -15.685 1.00 89.44 86 GLU A CA 1
ATOM 679 C C . GLU A 1 86 ? 3.309 -2.880 -14.342 1.00 89.44 86 GLU A C 1
ATOM 681 O O . GLU A 1 86 ? 2.190 -3.347 -14.131 1.00 89.44 86 GLU A O 1
ATOM 686 N N . TRP A 1 87 ? 4.276 -2.866 -13.424 1.00 90.38 87 TRP A N 1
ATOM 687 C CA . TRP A 1 87 ? 4.082 -3.406 -12.085 1.00 90.38 87 TRP A CA 1
ATOM 688 C C . TRP A 1 87 ? 3.046 -2.587 -11.301 1.00 90.38 87 TRP A C 1
ATOM 690 O O . TRP A 1 87 ? 2.128 -3.168 -10.724 1.00 90.38 87 TRP A O 1
ATOM 700 N N . ASP A 1 88 ? 3.127 -1.253 -11.330 1.00 85.06 88 ASP A N 1
ATOM 701 C CA . ASP A 1 88 ? 2.158 -0.379 -10.657 1.00 85.06 88 ASP A CA 1
ATOM 702 C C . ASP A 1 88 ? 0.723 -0.584 -11.177 1.00 85.06 88 ASP A C 1
ATOM 704 O O . ASP A 1 88 ? -0.219 -0.730 -10.402 1.00 85.06 88 ASP A O 1
ATOM 708 N N . ASN A 1 89 ? 0.543 -0.705 -12.491 1.00 86.88 89 ASN A N 1
ATOM 709 C CA . ASN A 1 89 ? -0.767 -1.011 -13.064 1.00 86.88 89 ASN A CA 1
ATOM 710 C C . ASN A 1 89 ? -1.290 -2.370 -12.584 1.00 86.88 89 ASN A C 1
ATOM 712 O O . ASN A 1 89 ? -2.449 -2.478 -12.186 1.00 86.88 89 ASN A O 1
ATOM 716 N N . TRP A 1 90 ? -0.435 -3.397 -12.589 1.00 91.38 90 TRP A N 1
ATOM 717 C CA . TRP A 1 90 ? -0.829 -4.724 -12.132 1.00 91.38 90 TRP A CA 1
ATOM 718 C C . TRP A 1 90 ? -1.238 -4.731 -10.654 1.00 91.38 90 TRP A C 1
ATOM 720 O O . TRP A 1 90 ? -2.277 -5.293 -10.325 1.00 91.38 90 TRP A O 1
ATOM 730 N N . GLN A 1 91 ? -0.476 -4.095 -9.756 1.00 87.88 91 GLN A N 1
ATOM 731 C CA . GLN A 1 91 ? -0.839 -4.103 -8.333 1.00 87.88 91 GLN A CA 1
ATOM 732 C C . GLN A 1 91 ? -2.171 -3.388 -8.075 1.00 87.88 91 GLN A C 1
ATOM 734 O O . GLN A 1 91 ? -2.929 -3.817 -7.210 1.00 87.88 91 GLN A O 1
ATOM 739 N N . MET A 1 92 ? -2.482 -2.335 -8.838 1.00 83.50 92 MET A N 1
ATOM 740 C CA . MET A 1 92 ? -3.770 -1.648 -8.731 1.00 83.50 92 MET A CA 1
ATOM 741 C C . MET A 1 92 ? -4.922 -2.535 -9.206 1.00 83.50 92 MET A C 1
ATOM 743 O O . MET A 1 92 ? -5.967 -2.574 -8.555 1.00 83.50 92 MET A O 1
ATOM 747 N N . ASP A 1 93 ? -4.720 -3.284 -10.293 1.00 86.31 93 ASP A N 1
ATOM 748 C CA . ASP A 1 93 ? -5.699 -4.257 -10.780 1.00 86.31 93 ASP A CA 1
ATOM 749 C C . ASP A 1 93 ? -5.938 -5.373 -9.741 1.00 86.31 93 ASP A C 1
ATOM 751 O O . ASP A 1 93 ? -7.090 -5.696 -9.454 1.00 86.31 93 ASP A O 1
ATOM 755 N N . GLU A 1 94 ? -4.887 -5.903 -9.106 1.00 86.88 94 GLU A N 1
ATOM 756 C CA . GLU A 1 94 ? -5.017 -6.919 -8.046 1.00 86.88 94 GLU A CA 1
ATOM 757 C C . GLU A 1 94 ? -5.720 -6.391 -6.797 1.00 86.88 94 GLU A C 1
ATOM 759 O O . GLU A 1 94 ? -6.577 -7.075 -6.249 1.00 86.88 94 GLU A O 1
ATOM 764 N N . ILE A 1 95 ? -5.383 -5.182 -6.335 1.00 82.62 95 ILE A N 1
ATOM 765 C CA . ILE A 1 95 ? -6.025 -4.574 -5.159 1.00 82.62 95 ILE A CA 1
ATOM 766 C C . ILE A 1 95 ? -7.518 -4.364 -5.433 1.00 82.62 95 ILE A C 1
ATOM 768 O O . ILE A 1 95 ? -8.356 -4.690 -4.590 1.00 82.62 95 ILE A O 1
ATOM 772 N N . ALA A 1 96 ? -7.861 -3.860 -6.622 1.00 81.69 96 ALA A N 1
ATOM 773 C CA . ALA A 1 96 ? -9.248 -3.674 -7.024 1.00 81.69 96 ALA A CA 1
ATOM 774 C C . ALA A 1 96 ? -9.995 -5.010 -7.140 1.00 81.69 96 ALA A C 1
ATOM 776 O O . ALA A 1 96 ? -11.159 -5.098 -6.753 1.00 81.69 96 ALA A O 1
ATOM 777 N N . GLU A 1 97 ? -9.353 -6.050 -7.670 1.00 85.81 97 GLU A N 1
ATOM 778 C CA . GLU A 1 97 ? -9.970 -7.368 -7.801 1.00 85.81 97 GLU A CA 1
ATOM 779 C C . GLU A 1 97 ? -10.117 -8.078 -6.453 1.00 85.81 97 GLU A C 1
ATOM 781 O O . GLU A 1 97 ? -11.154 -8.687 -6.186 1.00 85.81 97 GLU A O 1
ATOM 786 N N . TYR A 1 98 ? -9.135 -7.939 -5.562 1.00 83.50 98 TYR A N 1
ATOM 787 C CA . TYR A 1 98 ? -9.228 -8.414 -4.188 1.00 83.50 98 TYR A CA 1
ATOM 788 C C . TYR A 1 98 ? -10.410 -7.755 -3.472 1.00 83.50 98 TYR A C 1
ATOM 790 O O . TYR A 1 98 ? -11.255 -8.461 -2.933 1.00 83.50 98 TYR A O 1
ATOM 798 N N . ALA A 1 99 ? -10.542 -6.426 -3.547 1.00 81.62 99 ALA A N 1
ATOM 799 C CA . ALA A 1 99 ? -11.630 -5.696 -2.894 1.00 81.62 99 ALA A CA 1
ATOM 800 C C . ALA A 1 99 ? -13.037 -6.120 -3.365 1.00 81.62 99 ALA A C 1
ATOM 802 O O . ALA A 1 99 ? -13.991 -6.032 -2.597 1.00 81.62 99 ALA A O 1
ATOM 803 N N . LYS A 1 100 ? -13.193 -6.607 -4.605 1.00 83.50 100 LYS A N 1
ATOM 804 C CA . LYS A 1 100 ? -14.482 -7.130 -5.101 1.00 83.50 100 LYS A CA 1
ATOM 805 C C . LYS A 1 100 ? -14.824 -8.518 -4.564 1.00 83.50 100 LYS A C 1
ATOM 807 O O . LYS A 1 100 ? -16.000 -8.848 -4.449 1.00 83.50 100 LYS A O 1
ATOM 812 N N . ASN A 1 101 ? -13.809 -9.343 -4.321 1.00 86.25 101 ASN A N 1
ATOM 813 C CA . ASN A 1 101 ? -13.969 -10.771 -4.033 1.00 86.25 101 ASN A CA 1
ATOM 814 C C . ASN A 1 101 ? -13.666 -11.133 -2.573 1.00 86.25 101 ASN A C 1
ATOM 816 O O . ASN A 1 101 ? -13.827 -12.292 -2.181 1.00 86.25 101 ASN A O 1
ATOM 820 N N . CYS A 1 102 ? -13.195 -10.174 -1.779 1.00 84.44 102 CYS A N 1
ATOM 821 C CA . CYS A 1 102 ? -12.797 -10.395 -0.402 1.00 84.44 102 CYS A CA 1
ATOM 822 C C . CYS A 1 102 ? -13.994 -10.744 0.487 1.00 84.44 102 CYS A C 1
ATOM 824 O O . CYS A 1 102 ? -15.123 -10.297 0.262 1.00 84.44 102 CYS A O 1
ATOM 826 N N . LYS A 1 103 ? -13.744 -11.537 1.531 1.00 87.69 103 LYS A N 1
ATOM 827 C CA . LYS A 1 103 ? -14.771 -11.839 2.529 1.00 87.69 103 LYS A CA 1
ATOM 828 C C . LYS A 1 103 ? -14.858 -10.717 3.551 1.00 87.69 103 LYS A C 1
ATOM 830 O O . LYS A 1 103 ? -13.868 -10.057 3.863 1.00 87.69 103 LYS A O 1
ATOM 835 N N . ASP A 1 104 ? -16.047 -10.535 4.106 1.00 87.38 104 ASP A N 1
ATOM 836 C CA . ASP A 1 104 ? -16.251 -9.588 5.195 1.00 87.38 104 ASP A CA 1
ATOM 837 C C . ASP A 1 104 ? -15.407 -9.979 6.421 1.00 87.38 104 ASP A C 1
ATOM 839 O O . ASP A 1 104 ? -15.335 -11.157 6.790 1.00 87.38 104 ASP A O 1
ATOM 843 N N . GLY A 1 105 ? -14.728 -9.002 7.021 1.00 88.56 105 GLY A N 1
ATOM 844 C CA . GLY A 1 105 ? -13.854 -9.197 8.179 1.00 88.56 105 GLY A CA 1
ATOM 845 C C . GLY A 1 105 ? -12.500 -9.870 7.914 1.00 88.56 105 GLY A C 1
ATOM 846 O O . GLY A 1 105 ? -11.814 -10.216 8.880 1.00 88.56 105 GLY A O 1
ATOM 847 N N . GLU A 1 106 ? -12.098 -10.076 6.658 1.00 89.94 106 GLU A N 1
ATOM 848 C CA . GLU A 1 106 ? -10.811 -10.681 6.292 1.00 89.94 106 GLU A CA 1
ATOM 849 C C . GLU A 1 106 ? -9.645 -9.700 6.504 1.00 89.94 106 GLU A C 1
ATOM 851 O O . GLU A 1 106 ? -9.761 -8.517 6.192 1.00 89.94 106 GLU A O 1
ATOM 856 N N . LEU A 1 107 ? -8.513 -10.182 7.033 1.00 87.81 107 LEU A N 1
ATOM 857 C CA . LEU A 1 107 ? -7.290 -9.382 7.149 1.00 87.81 107 LEU A CA 1
ATOM 858 C C . LEU A 1 107 ? -6.634 -9.243 5.770 1.00 87.81 107 LEU A C 1
ATOM 860 O O . LEU A 1 107 ? -6.201 -10.236 5.189 1.00 87.81 107 LEU A O 1
ATOM 864 N N . VAL A 1 108 ? -6.494 -8.007 5.299 1.00 83.50 108 VAL A N 1
ATOM 865 C CA . VAL A 1 108 ? -5.838 -7.677 4.030 1.00 83.50 108 VAL A CA 1
ATOM 866 C C . VAL A 1 108 ? -4.322 -7.642 4.210 1.00 83.50 108 VAL A C 1
ATOM 868 O O . VAL A 1 108 ? -3.593 -8.332 3.500 1.00 83.50 108 VAL A O 1
ATOM 871 N N . TYR A 1 109 ? -3.824 -6.862 5.175 1.00 80.56 109 TYR A N 1
ATOM 872 C CA . TYR A 1 109 ? -2.409 -6.866 5.557 1.00 80.56 109 TYR A CA 1
ATOM 873 C C . TYR A 1 109 ? -2.177 -6.227 6.930 1.00 80.56 109 TYR A C 1
ATOM 875 O O . TYR A 1 109 ? -3.026 -5.514 7.468 1.00 80.56 109 TYR A O 1
ATOM 883 N N . ARG A 1 110 ? -0.980 -6.474 7.472 1.00 85.00 110 ARG A N 1
ATOM 884 C CA . ARG A 1 110 ? -0.516 -5.993 8.774 1.00 85.00 110 ARG A CA 1
ATOM 885 C C . ARG A 1 110 ? 0.900 -5.435 8.663 1.00 85.00 110 ARG A C 1
ATOM 887 O O . ARG A 1 110 ? 1.769 -6.105 8.108 1.00 85.00 110 ARG A O 1
ATOM 894 N N . VAL A 1 111 ? 1.135 -4.238 9.199 1.00 80.50 111 VAL A N 1
ATOM 895 C CA . VAL A 1 111 ? 2.451 -3.574 9.194 1.00 80.50 111 VAL A CA 1
ATOM 896 C C . VAL A 1 111 ? 2.770 -3.022 10.574 1.00 80.50 111 VAL A C 1
ATOM 898 O O . VAL A 1 111 ? 1.954 -2.340 11.179 1.00 80.50 111 VAL A O 1
ATOM 901 N N . GLU A 1 112 ? 3.977 -3.289 11.056 1.00 84.31 112 GLU A N 1
ATOM 902 C CA . GLU A 1 112 ? 4.455 -2.817 12.357 1.00 84.31 112 GLU A CA 1
ATOM 903 C C . GLU A 1 112 ? 4.855 -1.330 12.354 1.00 84.31 112 GLU A C 1
ATOM 905 O O . GLU A 1 112 ? 5.190 -0.763 11.313 1.00 84.31 112 GLU A O 1
ATOM 910 N N . ASN A 1 113 ? 4.942 -0.749 13.557 1.00 85.44 113 ASN A N 1
ATOM 911 C CA . ASN A 1 113 ? 5.508 0.580 13.849 1.00 85.44 113 ASN A CA 1
ATOM 912 C C . ASN A 1 113 ? 4.699 1.784 13.335 1.00 85.44 113 ASN A C 1
ATOM 914 O O . ASN A 1 113 ? 5.270 2.769 12.854 1.00 85.44 113 ASN A O 1
ATOM 918 N N . TYR A 1 114 ? 3.378 1.726 13.496 1.00 87.56 114 TYR A N 1
ATOM 919 C CA . TYR A 1 114 ? 2.487 2.857 13.265 1.00 87.56 114 TYR A CA 1
ATOM 920 C C . TYR A 1 114 ? 2.137 3.607 14.548 1.00 87.56 114 TYR A C 1
ATOM 922 O O . TYR A 1 114 ? 2.062 3.026 15.632 1.00 87.56 114 TYR A O 1
ATOM 930 N N . GLU A 1 115 ? 1.854 4.895 14.388 1.00 91.19 115 GLU A N 1
ATOM 931 C CA . GLU A 1 115 ? 1.181 5.734 15.376 1.00 91.19 115 GLU A CA 1
ATOM 932 C C . GLU A 1 115 ? -0.150 6.231 14.810 1.00 91.19 115 GLU A C 1
ATOM 934 O O . GLU A 1 115 ? -0.233 6.623 13.642 1.00 91.19 115 GLU A O 1
ATOM 939 N N . LEU A 1 116 ? -1.184 6.234 15.648 1.00 92.88 116 LEU A N 1
ATOM 940 C CA . LEU A 1 116 ? -2.471 6.853 15.362 1.00 92.88 116 LEU A CA 1
ATOM 941 C C . LEU A 1 116 ? -2.534 8.206 16.055 1.00 92.88 116 LEU A C 1
ATOM 943 O O . LEU A 1 116 ? -2.493 8.278 17.282 1.00 92.88 116 LEU A O 1
ATOM 947 N N . ILE A 1 117 ? -2.671 9.270 15.275 1.00 92.75 117 ILE A N 1
ATOM 948 C CA . ILE A 1 117 ? -2.736 10.637 15.785 1.00 92.75 117 ILE A CA 1
ATOM 949 C C . ILE A 1 117 ? -4.132 11.218 15.542 1.00 92.75 117 ILE A C 1
ATOM 951 O O . ILE A 1 117 ? -4.638 11.159 14.419 1.00 92.75 117 ILE A O 1
ATOM 955 N N . ASP A 1 118 ? -4.734 11.822 16.567 1.00 93.88 118 ASP A N 1
ATOM 956 C CA . ASP A 1 118 ? -5.925 12.663 16.423 1.00 93.88 118 ASP A CA 1
ATOM 957 C C . ASP A 1 118 ? -5.525 14.005 15.797 1.00 93.88 118 ASP A C 1
ATOM 959 O O . ASP A 1 118 ? -4.673 14.720 16.326 1.00 93.88 118 ASP A O 1
ATOM 963 N N . TYR A 1 119 ? -6.133 14.326 14.660 1.00 91.38 119 TYR A N 1
ATOM 964 C CA . TYR A 1 119 ? -5.986 15.572 13.904 1.00 91.38 119 TYR A CA 1
ATOM 965 C C . TYR A 1 119 ? -7.287 16.400 13.911 1.00 91.38 119 TYR A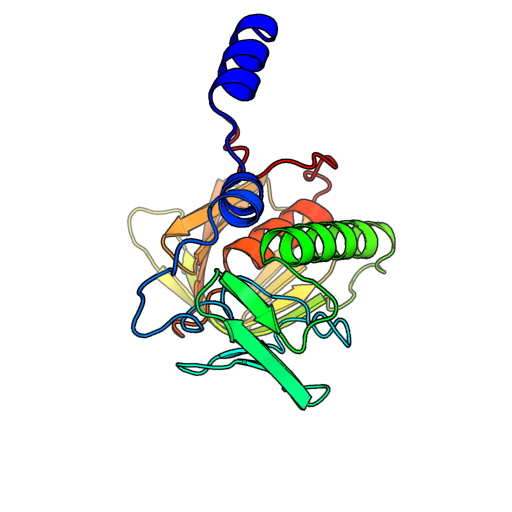 C 1
ATOM 967 O O . TYR A 1 119 ? -7.460 17.299 13.089 1.00 91.38 119 TYR A O 1
ATOM 975 N N . THR A 1 120 ? -8.249 16.070 14.778 1.00 90.94 120 THR A N 1
ATOM 976 C CA . THR A 1 120 ? -9.559 16.740 14.827 1.00 90.94 120 THR A CA 1
ATOM 977 C C . THR A 1 120 ? -9.467 18.133 15.452 1.00 90.94 120 THR A C 1
ATOM 979 O O . THR A 1 120 ? -10.142 19.055 14.997 1.00 90.94 120 THR A O 1
ATOM 982 N N . GLY A 1 121 ? -8.656 18.283 16.502 1.00 87.31 121 GLY A N 1
ATOM 983 C CA . GLY A 1 121 ? -8.446 19.545 17.214 1.00 87.31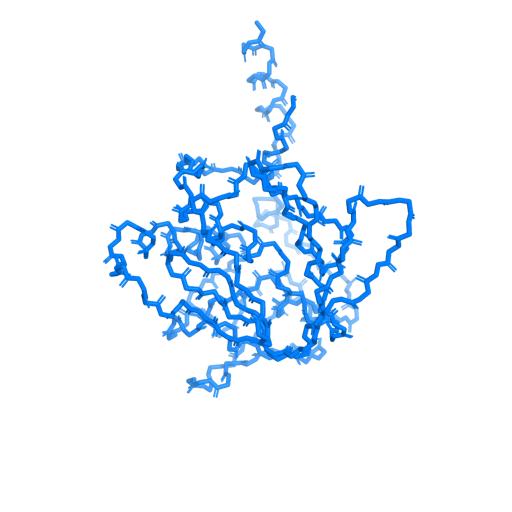 121 GLY A CA 1
ATOM 984 C C . GLY A 1 121 ? -7.210 20.315 16.742 1.00 87.31 121 GLY A C 1
ATOM 985 O O . GLY A 1 121 ? -6.512 19.907 15.817 1.00 87.31 121 GLY A O 1
ATOM 986 N N . GLU A 1 122 ? -6.922 21.434 17.411 1.00 84.62 122 GLU A N 1
ATOM 987 C CA . GLU A 1 122 ? -5.692 22.208 17.175 1.00 84.62 122 GLU A CA 1
ATOM 988 C C . GLU A 1 122 ? -4.438 21.450 17.639 1.00 84.62 122 GLU A C 1
ATOM 990 O O . GLU A 1 122 ? -3.376 21.538 17.017 1.00 84.62 122 GLU A O 1
ATOM 995 N N . GLU A 1 123 ? -4.565 20.676 18.718 1.00 88.94 123 GLU A N 1
ATOM 996 C CA . GLU A 1 123 ? -3.495 19.835 19.241 1.00 88.94 123 GLU A CA 1
ATOM 997 C C . GLU A 1 123 ? -3.501 18.456 18.579 1.00 88.94 123 GLU A C 1
ATOM 999 O O . GLU A 1 123 ? -4.536 17.801 18.458 1.00 88.94 123 GLU A O 1
ATOM 1004 N N . LYS A 1 124 ? -2.308 17.995 18.196 1.00 89.88 124 LYS A N 1
ATOM 1005 C CA . LYS A 1 124 ? -2.092 16.647 17.667 1.00 89.88 124 LYS A CA 1
ATOM 1006 C C . LYS A 1 124 ? -1.805 15.699 18.818 1.00 89.88 124 LYS A C 1
ATOM 1008 O O . LYS A 1 124 ? -0.773 15.831 19.477 1.00 89.88 124 LYS A O 1
ATOM 1013 N N . ILE A 1 125 ? -2.688 14.732 19.032 1.00 93.19 125 ILE A N 1
ATOM 1014 C CA . ILE A 1 125 ? -2.599 13.815 20.172 1.00 93.19 125 ILE A CA 1
ATOM 1015 C C . ILE A 1 125 ? -2.330 12.408 19.656 1.00 93.19 125 ILE A C 1
ATOM 1017 O O . ILE A 1 125 ? -3.101 11.881 18.860 1.00 93.19 125 ILE A O 1
ATOM 1021 N N . CYS A 1 126 ? -1.244 11.785 20.113 1.00 93.12 126 CYS A N 1
ATOM 1022 C CA . CYS A 1 126 ? -1.021 10.366 19.861 1.00 93.12 126 CYS A CA 1
ATOM 1023 C C . CYS A 1 126 ? -2.025 9.549 20.676 1.00 93.12 126 CYS A C 1
ATOM 1025 O O . CYS A 1 126 ? -2.002 9.588 21.904 1.00 93.12 126 CYS A O 1
ATOM 1027 N N . ILE A 1 127 ? -2.888 8.819 19.980 1.00 93.69 127 ILE A N 1
ATOM 1028 C CA . ILE A 1 127 ? -3.965 8.029 20.569 1.00 93.69 127 ILE A CA 1
ATOM 1029 C C . I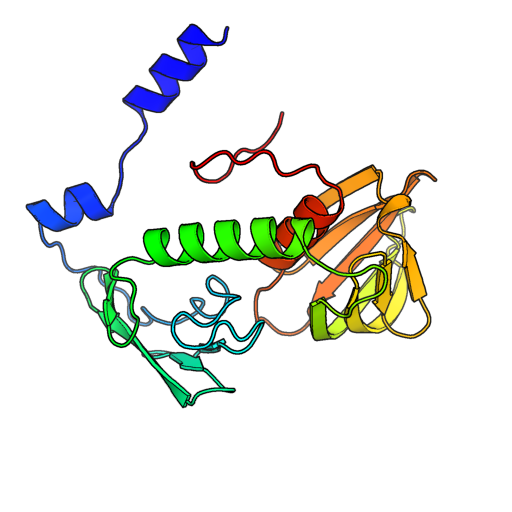LE A 1 127 ? -3.505 6.595 20.824 1.00 93.69 127 ILE A C 1
ATOM 1031 O O . ILE A 1 127 ? -3.796 6.030 21.874 1.00 93.69 127 ILE A O 1
ATOM 1035 N N . ASP A 1 128 ? -2.782 6.014 19.867 1.00 93.81 128 ASP A N 1
ATOM 1036 C CA . ASP A 1 128 ? -2.360 4.618 19.934 1.00 93.81 128 ASP A CA 1
ATOM 1037 C C . ASP A 1 128 ? -1.081 4.382 19.123 1.00 93.81 128 ASP A C 1
ATOM 1039 O O . ASP A 1 128 ? -0.712 5.195 18.268 1.00 93.81 128 ASP A O 1
ATOM 1043 N N . LYS A 1 129 ? -0.399 3.269 19.396 1.00 92.88 129 LYS A N 1
ATOM 1044 C CA . LYS A 1 129 ? 0.801 2.829 18.678 1.00 92.88 129 LYS A CA 1
ATOM 1045 C C . LYS A 1 129 ? 0.813 1.315 18.551 1.00 92.88 129 LYS A C 1
ATOM 1047 O O . LYS A 1 129 ? 0.516 0.604 19.505 1.00 92.88 129 LYS A O 1
ATOM 1052 N N . GLY A 1 130 ? 1.256 0.811 17.407 1.00 91.00 130 GLY A N 1
ATOM 1053 C CA . GLY A 1 130 ? 1.412 -0.626 17.221 1.00 91.00 130 GLY A CA 1
ATOM 1054 C C . GLY A 1 130 ? 1.417 -1.036 15.763 1.00 91.00 130 GLY A C 1
ATOM 1055 O O . GLY A 1 130 ? 1.880 -0.298 14.891 1.00 91.00 130 GLY A O 1
ATOM 1056 N N . ALA A 1 131 ? 0.907 -2.237 15.511 1.00 89.44 131 ALA A N 1
ATOM 1057 C CA . ALA A 1 131 ? 0.679 -2.698 14.158 1.00 89.44 131 ALA A CA 1
ATOM 1058 C C . ALA A 1 131 ? -0.562 -2.022 13.577 1.00 89.44 131 ALA A C 1
ATOM 1060 O O . ALA A 1 131 ? -1.621 -2.014 14.200 1.00 89.44 131 ALA A O 1
ATOM 1061 N N . PHE A 1 132 ? -0.423 -1.487 12.372 1.00 88.12 132 PHE A N 1
ATOM 1062 C CA . PHE A 1 132 ? -1.549 -1.144 11.528 1.00 88.12 132 PHE A CA 1
ATOM 1063 C C . PHE A 1 132 ? -2.076 -2.412 10.862 1.00 88.12 132 PHE A C 1
ATOM 1065 O O . PHE A 1 132 ? -1.323 -3.132 10.201 1.00 88.12 132 PHE A O 1
ATOM 1072 N N . GLU A 1 133 ? -3.370 -2.658 11.002 1.00 90.06 133 GLU A N 1
ATOM 1073 C CA . GLU A 1 133 ? -4.064 -3.792 10.408 1.00 90.06 133 GLU A CA 1
ATOM 1074 C C . GLU A 1 133 ? -5.231 -3.287 9.563 1.00 90.06 133 GLU A C 1
ATOM 1076 O O . GLU A 1 133 ? -6.156 -2.647 10.070 1.00 90.06 133 GLU A O 1
ATOM 1081 N N . LEU A 1 134 ? -5.192 -3.583 8.263 1.00 88.31 134 LEU A N 1
ATOM 1082 C CA . LEU A 1 134 ? -6.319 -3.352 7.368 1.00 88.31 134 LEU A CA 1
ATOM 1083 C C . LEU A 1 134 ? -7.112 -4.644 7.241 1.00 88.31 134 LEU A C 1
ATOM 1085 O O . LEU A 1 134 ? -6.601 -5.637 6.726 1.00 88.31 134 LEU A O 1
ATOM 1089 N N . TYR A 1 135 ? -8.369 -4.595 7.654 1.00 91.25 135 TYR A N 1
ATOM 1090 C CA . TYR A 1 135 ? -9.382 -5.590 7.346 1.00 91.25 135 TYR A CA 1
ATOM 1091 C C . TYR A 1 135 ? -10.318 -5.044 6.265 1.00 91.25 135 TYR A C 1
ATOM 1093 O O . TYR A 1 135 ? -10.366 -3.842 6.003 1.00 91.25 135 TYR A O 1
ATOM 1101 N N . THR A 1 136 ? -11.089 -5.928 5.645 1.00 90.25 136 THR A N 1
ATOM 1102 C CA . THR A 1 136 ? -12.037 -5.560 4.583 1.00 90.25 136 THR A CA 1
ATOM 1103 C C . THR A 1 136 ? -13.165 -4.638 5.057 1.00 90.25 136 THR A C 1
ATOM 1105 O O . THR A 1 136 ? -13.711 -3.877 4.264 1.00 90.25 136 THR A O 1
ATOM 1108 N N . ASP A 1 137 ? -13.471 -4.651 6.354 1.00 91.56 137 ASP A N 1
ATOM 1109 C CA . ASP A 1 137 ? -14.552 -3.896 6.998 1.00 91.56 137 ASP A CA 1
ATOM 1110 C C . ASP A 1 137 ? -14.062 -2.847 8.011 1.00 91.56 137 ASP A C 1
ATOM 1112 O O . ASP A 1 137 ? -14.841 -1.988 8.438 1.00 91.56 137 ASP A O 1
ATOM 1116 N N . ARG A 1 138 ? -12.786 -2.888 8.418 1.00 94.12 138 ARG A N 1
ATOM 1117 C CA . ARG A 1 138 ? -12.229 -2.000 9.452 1.00 94.12 138 ARG A CA 1
ATOM 1118 C C . ARG A 1 138 ? -10.714 -1.814 9.363 1.00 94.12 138 ARG A C 1
ATOM 1120 O O . ARG A 1 138 ? -9.983 -2.637 8.831 1.00 94.12 138 ARG A O 1
ATOM 1127 N N . LEU A 1 139 ? -10.246 -0.743 9.980 1.00 93.00 139 LEU A N 1
ATOM 1128 C CA . LEU A 1 139 ? -8.853 -0.451 10.287 1.00 93.00 139 LEU A CA 1
ATOM 1129 C C . LEU A 1 139 ? -8.642 -0.644 11.783 1.00 93.00 139 LEU A C 1
ATOM 1131 O O . LEU A 1 139 ? -9.473 -0.186 12.571 1.00 93.00 139 LEU A O 1
ATOM 1135 N N . VAL A 1 140 ? -7.542 -1.282 12.171 1.00 94.06 140 VAL A N 1
ATOM 1136 C CA . VAL A 1 140 ? -7.195 -1.512 13.577 1.00 94.06 140 VAL A CA 1
ATOM 1137 C C . VAL A 1 140 ? -5.759 -1.073 13.845 1.00 94.06 140 VAL A C 1
ATOM 1139 O O . VAL A 1 140 ? -4.863 -1.304 13.033 1.00 94.06 140 VAL A O 1
ATOM 1142 N N . ILE A 1 141 ? -5.548 -0.431 14.991 1.00 92.62 141 ILE A N 1
ATOM 1143 C CA . ILE A 1 141 ? -4.228 -0.172 15.564 1.00 92.62 141 ILE A CA 1
ATOM 1144 C C . ILE A 1 141 ? -4.333 -0.159 17.084 1.00 92.62 141 ILE A C 1
ATOM 1146 O O . ILE A 1 141 ? -5.120 0.605 17.638 1.00 92.62 141 ILE A O 1
ATOM 1150 N N . GLY A 1 142 ? -3.557 -1.017 17.748 1.00 89.00 142 GLY A N 1
ATOM 1151 C CA . GLY A 1 142 ? -3.689 -1.223 19.191 1.00 89.00 142 GLY A CA 1
ATOM 1152 C C . GLY A 1 142 ? -5.122 -1.619 19.555 1.00 89.00 142 GLY A C 1
ATOM 1153 O O . GLY A 1 142 ? -5.644 -2.603 19.035 1.00 89.00 142 GLY A O 1
ATOM 1154 N N . GLU A 1 143 ? -5.767 -0.823 20.403 1.00 89.19 143 GLU A N 1
ATOM 1155 C CA . GLU A 1 143 ? -7.164 -1.022 20.823 1.00 89.19 143 GLU A CA 1
ATOM 1156 C C . GLU A 1 143 ? -8.157 -0.203 19.971 1.00 89.19 143 GLU A C 1
ATOM 1158 O O . GLU A 1 143 ? -9.378 -0.313 20.122 1.00 89.19 143 GLU A O 1
ATOM 1163 N N . HIS A 1 144 ? -7.658 0.638 19.062 1.00 93.12 144 HIS A N 1
ATOM 1164 C CA . HIS A 1 144 ? -8.479 1.526 18.247 1.00 93.12 144 HIS A CA 1
ATOM 1165 C C . HIS A 1 144 ? -8.955 0.841 16.971 1.00 93.12 144 HIS A C 1
ATOM 1167 O O . HIS A 1 144 ? -8.168 0.302 16.196 1.00 93.12 144 HIS A O 1
ATOM 1173 N N . THR A 1 145 ? -10.265 0.917 16.727 1.00 95.12 145 THR A N 1
ATOM 1174 C CA . THR A 1 145 ? -10.918 0.378 15.529 1.00 95.12 145 THR A CA 1
ATOM 1175 C C . THR A 1 145 ? -11.711 1.468 14.816 1.00 95.12 145 THR A C 1
ATOM 1177 O O . THR A 1 145 ? -12.522 2.155 15.438 1.00 95.12 145 THR A O 1
ATOM 1180 N N . ILE A 1 146 ? -11.524 1.594 13.501 1.00 94.38 146 ILE A N 1
ATOM 1181 C CA . ILE A 1 146 ? -12.287 2.493 12.623 1.00 94.38 146 ILE A CA 1
ATOM 1182 C C . ILE A 1 146 ? -12.927 1.645 11.527 1.00 94.38 146 ILE A C 1
ATOM 1184 O O . ILE A 1 146 ? -12.217 1.017 10.748 1.00 94.38 146 ILE A O 1
ATOM 1188 N N . LYS A 1 147 ? -14.259 1.609 11.436 1.00 94.88 147 LYS A N 1
ATOM 1189 C CA . LYS A 1 147 ? -14.931 0.861 10.363 1.00 94.88 147 LYS A CA 1
ATOM 1190 C C . LYS A 1 147 ? -14.722 1.549 9.021 1.00 94.88 147 LYS A C 1
ATOM 1192 O O . LYS A 1 147 ? -14.817 2.770 8.939 1.00 94.88 147 LYS A O 1
ATOM 1197 N N . ILE A 1 148 ? -14.538 0.771 7.958 1.00 91.50 148 ILE A N 1
ATOM 1198 C CA . ILE A 1 148 ? -14.450 1.284 6.584 1.00 91.50 148 ILE A CA 1
ATOM 1199 C C . ILE A 1 148 ? -15.727 2.054 6.214 1.00 91.50 148 ILE A C 1
ATOM 1201 O O . ILE A 1 148 ? -15.647 3.113 5.594 1.00 91.50 148 ILE A O 1
ATOM 1205 N N . SER A 1 149 ? -16.894 1.587 6.677 1.00 91.56 149 SER A N 1
ATOM 1206 C CA . SER A 1 149 ? -18.188 2.262 6.493 1.00 91.56 149 SER A CA 1
ATOM 1207 C C . SER A 1 149 ? -18.264 3.656 7.118 1.00 91.56 149 SER A C 1
ATOM 1209 O O . SER A 1 149 ? -19.081 4.468 6.694 1.00 91.56 149 SER A O 1
ATOM 1211 N N . ASP A 1 150 ? -17.434 3.930 8.126 1.00 94.44 150 ASP A N 1
ATOM 1212 C CA . ASP A 1 150 ? -17.437 5.199 8.851 1.00 94.44 150 ASP A CA 1
ATOM 1213 C C . ASP A 1 150 ? -16.487 6.225 8.210 1.00 94.44 150 ASP A C 1
ATOM 1215 O O . ASP A 1 150 ? -16.415 7.362 8.674 1.00 94.44 150 ASP A O 1
ATOM 1219 N N . ILE A 1 151 ? -15.766 5.857 7.141 1.00 92.88 151 ILE A N 1
ATOM 1220 C CA . ILE A 1 151 ? -14.782 6.712 6.467 1.00 92.88 151 ILE A CA 1
ATOM 1221 C C . ILE A 1 151 ? -15.444 7.544 5.363 1.00 92.88 151 ILE A C 1
ATOM 1223 O O . ILE A 1 151 ? -15.758 7.060 4.270 1.00 92.88 151 ILE A O 1
ATOM 1227 N N . GLN A 1 152 ? -15.564 8.847 5.617 1.00 91.12 152 GLN A N 1
ATOM 1228 C CA . GLN A 1 152 ? -16.050 9.831 4.652 1.00 91.12 152 GLN A CA 1
ATOM 1229 C C . GLN A 1 152 ? -14.987 10.201 3.614 1.00 91.12 152 GLN A C 1
ATOM 1231 O O . GLN A 1 152 ? -15.305 10.397 2.441 1.00 91.12 152 GLN A O 1
ATOM 1236 N N . GLY A 1 153 ? -13.726 10.298 4.023 1.00 87.19 153 GLY A N 1
ATOM 1237 C CA . GLY A 1 153 ? -12.650 10.757 3.155 1.00 87.19 153 GLY A CA 1
ATOM 1238 C C . GLY A 1 153 ? -11.299 10.222 3.587 1.00 87.19 153 GLY A C 1
ATOM 1239 O O . GLY A 1 153 ? -11.087 9.887 4.751 1.00 87.19 153 GLY A O 1
ATOM 1240 N N . THR A 1 154 ? -10.390 10.153 2.628 1.00 87.00 154 THR A N 1
ATOM 1241 C CA . THR A 1 154 ? -9.006 9.726 2.808 1.00 87.00 154 THR A CA 1
ATOM 1242 C C . THR A 1 154 ? -8.101 10.723 2.095 1.00 87.00 154 THR A C 1
ATOM 1244 O O . THR A 1 154 ? -8.480 11.318 1.084 1.00 87.00 154 THR A O 1
ATOM 1247 N N . ALA A 1 155 ? -6.908 10.937 2.633 1.00 82.44 155 ALA A N 1
ATOM 1248 C CA . ALA A 1 155 ? -5.884 11.744 1.995 1.00 82.44 155 ALA A CA 1
ATOM 1249 C C . ALA A 1 155 ? -4.493 11.228 2.360 1.00 82.44 155 ALA A C 1
ATOM 1251 O O . ALA A 1 155 ? -4.253 10.735 3.463 1.00 82.44 155 ALA A O 1
ATOM 1252 N N . LEU A 1 156 ? -3.551 11.412 1.440 1.00 74.56 156 LEU A N 1
ATOM 1253 C CA . LEU A 1 156 ? -2.131 11.304 1.739 1.00 74.56 156 LEU A CA 1
ATOM 1254 C C . LEU A 1 156 ? -1.678 12.600 2.409 1.00 74.56 156 LEU A C 1
ATOM 1256 O O . LEU A 1 156 ? -1.684 13.662 1.787 1.00 74.56 156 LEU A O 1
ATOM 1260 N N . HIS A 1 157 ? -1.298 12.523 3.679 1.00 63.28 157 HIS A N 1
ATOM 1261 C CA . HIS A 1 157 ? -0.842 13.681 4.439 1.00 63.28 157 HIS A CA 1
ATOM 1262 C C . HIS A 1 157 ? 0.671 13.557 4.660 1.00 63.28 157 HIS A C 1
ATOM 1264 O O . HIS A 1 157 ? 1.112 12.850 5.549 1.00 63.28 157 HIS A O 1
ATOM 1270 N N . ILE A 1 158 ? 1.508 14.227 3.863 1.00 59.78 158 ILE A N 1
ATOM 1271 C CA . ILE A 1 158 ? 2.982 14.058 3.914 1.00 59.78 158 ILE A CA 1
ATOM 1272 C C . ILE A 1 158 ? 3.409 12.630 3.473 1.00 59.78 158 ILE A C 1
ATOM 1274 O O . ILE A 1 158 ? 2.594 11.722 3.308 1.00 59.78 158 ILE A O 1
ATOM 1278 N N . ILE A 1 159 ? 4.705 12.432 3.211 1.00 59.09 159 ILE A N 1
ATOM 1279 C CA . ILE A 1 159 ? 5.292 11.111 2.949 1.00 59.09 159 ILE A CA 1
ATOM 1280 C C . ILE A 1 159 ? 4.989 10.194 4.151 1.00 59.09 159 ILE A C 1
ATOM 1282 O O . ILE A 1 159 ? 5.266 10.560 5.289 1.00 59.09 159 ILE A O 1
ATOM 1286 N N . ASN A 1 160 ? 4.439 9.006 3.886 1.00 68.75 160 ASN A N 1
ATOM 1287 C CA . ASN A 1 160 ? 4.193 7.920 4.851 1.00 68.75 160 ASN A CA 1
ATOM 1288 C C . ASN A 1 160 ? 3.069 8.123 5.873 1.00 68.75 160 ASN A C 1
ATOM 1290 O O . ASN A 1 160 ? 3.065 7.428 6.893 1.00 68.75 160 ASN A O 1
ATOM 1294 N N . SER A 1 161 ? 2.088 8.992 5.602 1.00 78.12 161 SER A N 1
ATOM 1295 C CA . SER A 1 161 ? 0.886 9.012 6.438 1.00 78.12 161 SER A CA 1
ATOM 1296 C C . SER A 1 161 ? -0.435 9.007 5.677 1.00 78.12 161 SER A C 1
ATOM 1298 O O . SER A 1 161 ? -0.580 9.618 4.615 1.00 78.12 161 SER A O 1
ATOM 1300 N N . LEU A 1 162 ? -1.388 8.265 6.242 1.00 84.56 162 LEU A N 1
ATOM 1301 C CA . LEU A 1 162 ? -2.760 8.152 5.768 1.00 84.56 162 LEU A CA 1
ATOM 1302 C C . LEU A 1 162 ? -3.659 8.945 6.714 1.00 84.56 162 LEU A C 1
ATOM 1304 O O . LEU A 1 162 ? -3.829 8.571 7.874 1.00 84.56 162 LEU A O 1
ATOM 1308 N N . LEU A 1 163 ? -4.241 10.026 6.206 1.00 88.94 163 LEU A N 1
ATOM 1309 C CA . LEU A 1 163 ? -5.265 10.798 6.893 1.00 88.94 163 LEU A CA 1
ATOM 1310 C C . LEU A 1 163 ? -6.642 10.251 6.524 1.00 88.94 163 LEU A C 1
ATOM 1312 O O . LEU A 1 163 ? -6.944 10.036 5.351 1.00 88.94 163 LEU A O 1
ATOM 1316 N N . ILE A 1 164 ? -7.478 10.058 7.533 1.00 91.44 164 ILE A N 1
ATOM 1317 C CA . ILE A 1 164 ? -8.842 9.562 7.420 1.00 91.44 164 ILE A CA 1
ATOM 1318 C C . ILE A 1 164 ? -9.771 10.552 8.097 1.00 91.44 164 ILE A C 1
ATOM 1320 O O . ILE A 1 164 ? -9.585 10.893 9.262 1.00 91.44 164 ILE A O 1
ATOM 1324 N N . THR A 1 165 ? -10.804 10.960 7.375 1.00 92.62 165 THR A N 1
ATOM 1325 C CA . THR A 1 165 ? -11.916 11.738 7.911 1.00 92.62 165 THR A CA 1
ATOM 1326 C C . THR A 1 165 ? -13.122 10.824 8.049 1.00 92.62 165 THR A C 1
ATOM 1328 O O . THR A 1 165 ? -13.572 10.209 7.080 1.00 92.62 165 THR A O 1
ATOM 1331 N N . THR A 1 166 ? -13.644 10.729 9.264 1.00 93.94 166 THR A N 1
ATOM 1332 C CA . THR A 1 166 ? -14.840 9.940 9.578 1.00 93.94 166 THR A CA 1
ATOM 1333 C C . THR A 1 166 ? -16.123 10.713 9.277 1.00 93.94 166 THR A C 1
ATOM 1335 O O . THR A 1 166 ? -16.116 11.943 9.224 1.00 93.94 166 THR A O 1
ATOM 1338 N N . LEU A 1 167 ? -17.251 10.009 9.156 1.00 91.44 167 LEU A N 1
ATOM 1339 C CA . LEU A 1 167 ? -18.586 10.607 9.010 1.00 91.44 167 LEU A CA 1
ATOM 1340 C C . LEU A 1 167 ? -18.979 11.508 10.193 1.00 91.44 167 LEU A C 1
ATOM 1342 O O . LEU A 1 167 ? -19.825 12.386 10.042 1.00 91.44 167 LEU A O 1
ATOM 1346 N N . GLN A 1 168 ? -18.376 11.315 11.372 1.00 91.56 168 GLN A N 1
ATOM 1347 C CA . GLN A 1 168 ? -18.582 12.186 12.535 1.00 91.56 168 GLN A CA 1
ATOM 1348 C C . GLN A 1 168 ? -17.643 13.407 12.551 1.00 91.56 168 GLN A C 1
ATOM 1350 O O . GLN A 1 168 ? -17.612 14.138 13.538 1.00 91.56 168 GLN A O 1
ATOM 1355 N N . GLY A 1 169 ? -16.858 13.624 11.491 1.00 91.19 169 GLY A N 1
ATOM 1356 C CA . GLY A 1 169 ? -15.940 14.757 11.371 1.00 91.19 169 GLY A CA 1
ATOM 1357 C C . GLY A 1 169 ? -14.631 14.609 12.149 1.00 91.19 169 GLY A C 1
ATOM 1358 O O . GLY A 1 169 ? -13.878 15.575 12.243 1.00 91.19 169 GLY A O 1
ATOM 1359 N N . LYS A 1 170 ? -14.331 13.424 12.700 1.00 93.75 170 LYS A N 1
ATOM 1360 C CA . LYS A 1 170 ? -13.018 13.157 13.307 1.00 93.75 170 LYS A CA 1
ATOM 1361 C C . LYS A 1 170 ? -11.968 12.901 12.241 1.00 93.75 170 LYS A C 1
ATOM 1363 O O . LYS A 1 170 ? -12.244 12.161 11.294 1.00 93.75 170 LYS A O 1
ATOM 1368 N N . ASN A 1 171 ? -10.777 13.448 12.450 1.00 93.38 171 ASN A N 1
ATOM 1369 C CA . ASN A 1 171 ? -9.625 13.274 11.580 1.00 93.38 171 ASN A CA 1
ATOM 1370 C C . ASN A 1 171 ? -8.570 12.423 12.286 1.00 93.38 171 ASN A C 1
ATOM 1372 O O . ASN A 1 171 ? -8.062 12.804 13.335 1.00 93.38 171 ASN A O 1
ATOM 1376 N N . TYR A 1 172 ? -8.221 11.291 11.690 1.00 93.31 172 TYR A N 1
ATOM 1377 C CA . TYR A 1 172 ? -7.236 10.352 12.208 1.00 93.31 172 TYR A CA 1
ATOM 1378 C C . TYR A 1 172 ? -6.088 10.203 11.225 1.00 93.31 172 TYR A C 1
ATOM 1380 O O . TYR A 1 172 ? -6.314 9.966 10.043 1.00 93.31 172 TYR A O 1
ATOM 1388 N N . CYS A 1 173 ? -4.858 10.327 11.704 1.00 90.62 173 CYS A N 1
ATOM 1389 C CA . CYS A 1 173 ? -3.668 10.216 10.877 1.00 90.62 173 CYS A CA 1
ATOM 1390 C C . CYS A 1 173 ? -2.833 9.015 11.317 1.00 90.62 173 CYS A C 1
ATOM 1392 O O . CYS A 1 173 ? -2.353 8.971 12.449 1.00 90.62 173 CYS A O 1
ATOM 1394 N N . PHE A 1 174 ? -2.670 8.049 10.417 1.00 88.94 174 PHE A N 1
ATOM 1395 C CA . PHE A 1 174 ? -1.818 6.881 10.597 1.00 88.94 174 PHE A CA 1
ATOM 1396 C C . PHE A 1 174 ? -0.426 7.199 10.068 1.00 88.94 174 PHE A C 1
ATOM 1398 O O . PHE A 1 174 ? -0.253 7.345 8.858 1.00 88.94 174 PHE A O 1
ATOM 1405 N N . ILE A 1 175 ? 0.561 7.295 10.955 1.00 86.00 175 ILE A N 1
ATOM 1406 C CA . ILE A 1 175 ? 1.939 7.661 10.614 1.00 86.00 175 ILE A CA 1
ATOM 1407 C C . ILE A 1 175 ? 2.838 6.442 10.802 1.00 86.00 175 ILE A C 1
ATOM 1409 O O . ILE A 1 175 ? 2.869 5.867 11.887 1.00 86.00 175 ILE A O 1
ATOM 1413 N N . ASN A 1 176 ? 3.586 6.062 9.763 1.00 79.88 176 ASN A N 1
ATOM 1414 C CA . ASN A 1 176 ? 4.643 5.060 9.898 1.00 79.88 176 ASN A CA 1
ATOM 1415 C C . ASN A 1 176 ? 5.963 5.742 10.275 1.00 79.88 176 ASN A C 1
ATOM 1417 O O . ASN A 1 176 ? 6.466 6.581 9.524 1.00 79.88 176 ASN A O 1
ATOM 1421 N N . ASN A 1 177 ? 6.539 5.363 11.415 1.00 70.56 177 ASN A N 1
ATOM 1422 C CA . ASN A 1 177 ? 7.820 5.910 11.870 1.00 70.56 177 ASN A CA 1
ATOM 1423 C C . ASN A 1 177 ? 9.031 5.299 11.148 1.00 70.56 177 ASN A C 1
ATOM 1425 O O . ASN A 1 177 ? 10.130 5.854 11.205 1.00 70.56 177 ASN A O 1
ATOM 1429 N N . ASN A 1 178 ? 8.849 4.174 10.454 1.00 62.03 178 ASN A N 1
ATOM 1430 C CA . ASN A 1 178 ? 9.863 3.623 9.570 1.00 62.03 178 ASN A CA 1
ATOM 1431 C C . ASN A 1 178 ? 9.739 4.273 8.186 1.00 62.03 178 ASN A C 1
ATOM 1433 O O . ASN A 1 178 ? 8.652 4.429 7.639 1.00 62.03 178 ASN A O 1
ATOM 1437 N N . GLN A 1 179 ? 10.876 4.617 7.577 1.00 51.50 179 GLN A N 1
ATOM 1438 C CA . GLN A 1 179 ? 10.944 5.265 6.257 1.00 51.50 179 GLN A CA 1
ATOM 1439 C C . GLN A 1 179 ? 10.397 4.408 5.094 1.00 51.50 179 GLN A C 1
ATOM 1441 O O . GLN A 1 179 ? 10.378 4.874 3.957 1.00 51.50 179 GLN A O 1
ATOM 1446 N N . LEU A 1 180 ? 9.931 3.185 5.365 1.00 52.00 180 LEU A N 1
ATOM 1447 C CA . LEU A 1 180 ? 9.291 2.311 4.390 1.00 52.00 180 LEU A CA 1
ATOM 1448 C C . LEU A 1 180 ? 7.880 2.818 4.082 1.00 52.00 180 LEU A C 1
ATOM 1450 O O . LEU A 1 180 ? 6.954 2.757 4.890 1.00 52.00 180 LEU A O 1
ATOM 1454 N N . VAL A 1 181 ? 7.766 3.368 2.883 1.00 53.12 181 VAL A N 1
ATOM 1455 C CA . VAL A 1 181 ? 6.564 3.979 2.339 1.00 53.12 181 VAL A CA 1
ATOM 1456 C C . VAL A 1 181 ? 5.523 2.907 2.048 1.00 53.12 181 VAL A C 1
ATOM 1458 O O . VAL A 1 181 ? 5.753 1.990 1.270 1.00 53.12 181 VAL A O 1
ATOM 1461 N N . ILE A 1 182 ? 4.350 3.055 2.655 1.00 59.41 182 ILE A N 1
ATOM 1462 C CA . ILE A 1 182 ? 3.155 2.277 2.290 1.00 59.41 182 ILE A CA 1
ATOM 1463 C C . ILE A 1 182 ? 1.959 3.214 2.071 1.00 59.41 182 ILE A C 1
ATOM 1465 O O . ILE A 1 182 ? 0.932 2.797 1.554 1.00 59.41 182 ILE A O 1
ATOM 1469 N N . GLY A 1 183 ? 2.089 4.509 2.402 1.00 62.78 183 GLY A N 1
ATOM 1470 C CA . GLY A 1 183 ? 0.989 5.484 2.435 1.00 62.78 183 GLY A CA 1
ATOM 1471 C C . GLY A 1 183 ? 0.069 5.433 1.218 1.00 62.78 183 GLY A C 1
ATOM 1472 O O . GLY A 1 183 ? -1.148 5.373 1.374 1.00 62.78 183 GLY A O 1
ATOM 1473 N N . ILE A 1 184 ? 0.650 5.404 0.016 1.00 68.19 184 ILE A N 1
ATOM 1474 C CA . ILE A 1 184 ? -0.107 5.419 -1.237 1.00 68.19 184 ILE A CA 1
ATOM 1475 C C . ILE A 1 184 ? -0.894 4.124 -1.458 1.00 68.19 184 ILE A C 1
ATOM 1477 O O . ILE A 1 184 ? -2.067 4.183 -1.808 1.00 68.19 184 ILE A O 1
ATOM 1481 N N . HIS A 1 185 ? -0.310 2.959 -1.182 1.00 71.50 185 HIS A N 1
ATOM 1482 C CA . HIS A 1 185 ? -0.995 1.674 -1.336 1.00 71.50 185 HIS A CA 1
ATOM 1483 C C . HIS A 1 185 ? -2.036 1.434 -0.258 1.00 71.50 185 HIS A C 1
ATOM 1485 O O . HIS A 1 185 ? -3.086 0.883 -0.568 1.00 71.50 185 HIS A O 1
ATOM 1491 N N . MET A 1 186 ? -1.790 1.883 0.978 1.00 73.50 186 MET A N 1
ATOM 1492 C CA . MET A 1 186 ? -2.816 1.840 2.025 1.00 73.50 186 MET A CA 1
ATOM 1493 C C . MET A 1 186 ? -4.011 2.702 1.634 1.00 73.50 186 MET A C 1
ATOM 1495 O O . MET A 1 186 ? -5.151 2.272 1.766 1.00 73.50 186 MET A O 1
ATOM 1499 N N . TRP A 1 187 ? -3.742 3.903 1.118 1.00 76.75 187 TRP A N 1
ATOM 1500 C CA . TRP A 1 187 ? -4.775 4.791 0.610 1.00 76.75 187 TRP A CA 1
ATOM 1501 C C . TRP A 1 187 ? -5.584 4.126 -0.511 1.00 76.75 187 TRP A C 1
ATOM 1503 O O . TRP A 1 187 ? -6.807 4.053 -0.406 1.00 76.75 187 TRP A O 1
ATOM 1513 N N . TYR A 1 188 ? -4.917 3.546 -1.515 1.00 78.06 188 TYR A N 1
ATOM 1514 C CA . TYR A 1 188 ? -5.591 2.802 -2.581 1.00 78.06 188 TYR A CA 1
ATOM 1515 C C . TYR A 1 188 ? -6.381 1.594 -2.054 1.00 78.06 188 TYR A C 1
ATOM 1517 O O . TYR A 1 188 ? -7.517 1.391 -2.463 1.00 78.06 188 TYR A O 1
ATOM 1525 N N . ALA A 1 189 ? -5.840 0.798 -1.131 1.00 80.38 189 ALA A N 1
ATOM 1526 C CA . ALA A 1 189 ? -6.554 -0.353 -0.578 1.00 80.38 189 ALA A CA 1
ATOM 1527 C C . ALA A 1 189 ? -7.815 0.070 0.193 1.00 80.38 189 ALA A C 1
ATOM 1529 O O . ALA A 1 189 ? -8.882 -0.513 0.003 1.00 80.38 189 ALA A O 1
ATOM 1530 N N . VAL A 1 190 ? -7.721 1.124 1.010 1.00 81.31 190 VAL A N 1
ATOM 1531 C CA . VAL A 1 190 ? -8.872 1.689 1.726 1.00 81.31 190 VAL A CA 1
ATOM 1532 C C . VAL A 1 190 ? -9.911 2.220 0.741 1.00 81.31 190 VAL A C 1
ATOM 1534 O O . VAL A 1 190 ? -11.091 1.911 0.877 1.00 81.31 190 VAL A O 1
ATOM 1537 N N . ASP A 1 191 ? -9.505 2.961 -0.288 1.00 83.06 191 ASP A N 1
ATOM 1538 C CA . ASP A 1 191 ? -10.445 3.493 -1.277 1.00 83.06 191 ASP A CA 1
ATOM 1539 C C . ASP A 1 19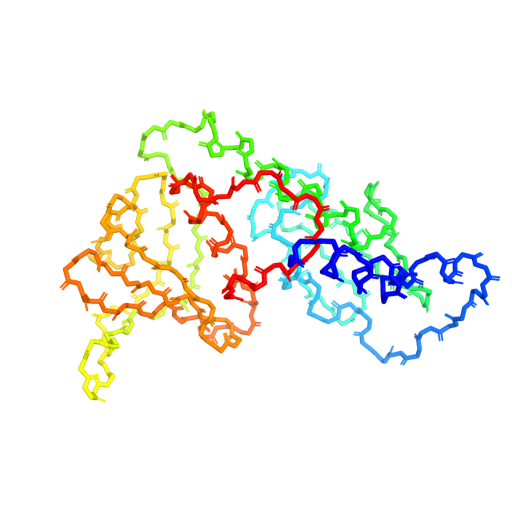1 ? -11.065 2.401 -2.164 1.00 83.06 191 ASP A C 1
ATOM 1541 O O . ASP A 1 191 ? -12.223 2.538 -2.574 1.00 83.06 191 ASP A O 1
ATOM 1545 N N . ALA A 1 192 ? -10.342 1.304 -2.425 1.00 83.25 192 ALA A N 1
ATOM 1546 C CA . ALA A 1 192 ? -10.873 0.123 -3.107 1.00 83.25 192 ALA A CA 1
ATOM 1547 C C . ALA A 1 192 ? -12.011 -0.500 -2.292 1.00 83.25 192 ALA A C 1
ATOM 1549 O O . ALA A 1 192 ? -13.102 -0.708 -2.819 1.00 83.25 192 ALA A O 1
ATOM 1550 N N . LEU A 1 193 ? -11.776 -0.733 -0.997 1.00 82.44 193 LEU A N 1
ATOM 1551 C CA . LEU A 1 193 ? -12.756 -1.313 -0.071 1.00 82.44 193 LEU A CA 1
ATOM 1552 C C . LEU A 1 193 ? -13.961 -0.394 0.159 1.00 82.44 193 LEU A C 1
ATOM 1554 O O . LEU A 1 193 ? -15.082 -0.862 0.332 1.00 82.44 193 LEU A O 1
ATOM 1558 N N . ARG A 1 194 ? -13.757 0.926 0.096 1.00 85.50 194 ARG A N 1
ATOM 1559 C CA . ARG A 1 194 ? -14.841 1.920 0.136 1.00 85.50 194 ARG A CA 1
ATOM 1560 C C . ARG A 1 194 ? -15.654 1.982 -1.164 1.00 85.50 194 ARG A C 1
ATOM 1562 O O . ARG A 1 194 ? -16.664 2.678 -1.205 1.00 85.50 194 ARG A O 1
ATOM 1569 N N . GLY A 1 195 ? -15.212 1.316 -2.234 1.00 79.06 195 GLY A N 1
ATOM 1570 C CA . GLY A 1 195 ? -15.848 1.373 -3.552 1.00 79.06 195 GLY A CA 1
ATOM 1571 C C . GLY A 1 195 ? -15.674 2.716 -4.272 1.00 79.06 195 GLY A C 1
ATOM 1572 O O . GLY A 1 195 ? -16.445 3.032 -5.175 1.00 79.06 195 GLY A O 1
ATOM 1573 N N . VAL A 1 196 ? -14.681 3.521 -3.876 1.00 73.81 196 VAL A N 1
ATOM 1574 C CA . VAL A 1 196 ? -14.423 4.859 -4.447 1.00 73.81 196 VAL A CA 1
ATOM 1575 C C . VAL A 1 196 ? -13.466 4.782 -5.644 1.00 73.81 196 VAL A C 1
ATOM 1577 O O . VAL A 1 196 ? -13.437 5.680 -6.489 1.00 73.81 196 VAL A O 1
ATOM 1580 N N . ILE A 1 197 ? -12.725 3.679 -5.788 1.00 63.59 197 ILE A N 1
ATOM 1581 C CA . ILE A 1 197 ? -11.875 3.448 -6.958 1.00 63.59 197 ILE A CA 1
ATOM 1582 C C . ILE A 1 197 ? -12.734 3.058 -8.163 1.00 63.59 197 ILE A C 1
ATOM 1584 O O . ILE A 1 197 ? -13.130 1.907 -8.341 1.00 63.59 197 ILE A O 1
ATOM 1588 N N . SER A 1 198 ? -12.964 4.021 -9.058 1.00 44.66 198 SER A N 1
ATOM 1589 C CA . SER A 1 198 ? -13.326 3.710 -10.442 1.00 44.66 198 SER A CA 1
ATOM 1590 C C . SER A 1 198 ? -12.096 3.128 -11.141 1.00 44.66 198 SER A C 1
ATOM 1592 O O . SER A 1 198 ? -11.038 3.761 -11.092 1.00 44.66 198 SER A O 1
ATOM 1594 N N . GLN A 1 199 ? -12.217 1.992 -11.834 1.00 39.78 199 GLN A N 1
ATOM 1595 C CA . GLN A 1 199 ? -11.176 1.529 -12.756 1.00 39.78 199 GLN A CA 1
ATOM 1596 C C . GLN A 1 199 ? -10.874 2.641 -13.775 1.00 39.78 199 GLN A C 1
ATOM 1598 O O . GLN A 1 199 ? -11.650 2.886 -14.696 1.00 39.78 199 GLN A O 1
ATOM 1603 N N . ASN A 1 200 ? -9.773 3.367 -13.590 1.00 35.66 200 ASN A N 1
ATOM 1604 C CA . ASN A 1 200 ? -9.317 4.391 -14.520 1.00 35.66 200 ASN A CA 1
ATOM 1605 C C . ASN A 1 200 ? -7.790 4.342 -14.594 1.00 35.66 200 ASN A C 1
ATOM 1607 O O . ASN A 1 200 ? -7.078 4.919 -13.777 1.00 35.66 200 ASN A O 1
ATOM 1611 N N . LYS A 1 201 ? -7.324 3.609 -15.607 1.00 39.91 201 LYS A N 1
ATOM 1612 C CA . LYS A 1 201 ? -5.929 3.411 -16.007 1.00 39.91 201 LYS A CA 1
ATOM 1613 C C . LYS A 1 201 ? -5.312 4.727 -16.481 1.00 39.91 201 LYS A C 1
ATOM 1615 O O . LYS A 1 201 ? -5.334 5.020 -17.669 1.00 39.91 201 LYS A O 1
ATOM 1620 N N . SER A 1 202 ? -4.809 5.545 -15.566 1.00 32.81 202 SER A N 1
ATOM 1621 C CA . SER A 1 202 ? -3.903 6.666 -15.861 1.00 32.81 202 SER A CA 1
ATOM 1622 C C . SER A 1 202 ? -3.562 7.350 -14.542 1.00 32.81 202 SER A C 1
ATOM 1624 O O . SER A 1 202 ? -4.483 7.755 -13.833 1.00 32.81 202 SER A O 1
ATOM 1626 N N . GLY A 1 203 ? -2.269 7.453 -14.233 1.00 33.53 203 GLY A N 1
ATOM 1627 C CA . GLY A 1 203 ? -1.739 7.880 -12.940 1.00 33.53 203 GLY A CA 1
ATOM 1628 C C . GLY A 1 203 ? -2.344 9.153 -12.343 1.00 33.53 203 GLY A C 1
ATOM 1629 O O . GLY A 1 203 ? -2.864 10.012 -13.051 1.00 33.53 203 GLY A O 1
ATOM 1630 N N . LEU A 1 204 ? -2.243 9.232 -11.010 1.00 29.98 204 LEU A N 1
ATOM 1631 C CA . LEU A 1 204 ? -2.441 10.423 -10.175 1.00 29.98 204 LEU A CA 1
ATOM 1632 C C . LEU A 1 204 ? -3.555 11.357 -10.677 1.00 29.98 204 LEU A C 1
ATOM 1634 O O . LEU A 1 204 ? -3.315 12.490 -11.093 1.00 29.98 204 LEU A O 1
ATOM 1638 N N . ARG A 1 205 ? -4.808 10.898 -10.593 1.00 35.62 205 ARG A N 1
ATOM 1639 C CA . ARG A 1 205 ? -5.945 11.823 -10.564 1.00 35.62 205 ARG A CA 1
ATOM 1640 C C . ARG A 1 205 ? -6.042 12.414 -9.160 1.00 35.62 205 ARG A C 1
ATOM 1642 O O . ARG A 1 205 ? -6.627 11.803 -8.273 1.00 35.62 205 ARG A O 1
ATOM 1649 N N . LEU A 1 206 ? -5.491 13.610 -8.970 1.00 25.55 206 LEU A N 1
ATOM 1650 C CA . LEU A 1 206 ? -5.985 14.505 -7.926 1.00 25.55 206 LEU A CA 1
ATOM 1651 C C . LEU A 1 206 ? -7.419 14.876 -8.322 1.00 25.55 206 LEU A C 1
ATOM 1653 O O . LEU A 1 206 ? -7.628 15.523 -9.348 1.00 25.55 206 LEU A O 1
ATOM 1657 N N . GLN A 1 207 ? -8.407 14.397 -7.567 1.00 28.53 207 GLN A N 1
ATOM 1658 C CA . GLN A 1 207 ? -9.750 14.958 -7.639 1.00 28.53 207 GLN A CA 1
ATOM 1659 C C . GLN A 1 207 ? -9.696 16.342 -6.994 1.00 28.53 207 GLN A C 1
ATOM 1661 O O . GLN A 1 207 ? -9.399 16.435 -5.806 1.00 28.53 207 GLN A O 1
ATOM 1666 N N . ASN A 1 208 ? -9.909 17.378 -7.804 1.00 29.62 208 ASN A N 1
ATOM 1667 C CA . ASN A 1 208 ? -10.558 18.647 -7.465 1.00 29.62 208 ASN A CA 1
ATOM 1668 C C . ASN A 1 208 ? -10.939 19.356 -8.767 1.00 29.62 208 ASN A C 1
ATOM 1670 O O . ASN A 1 208 ? -10.042 19.532 -9.622 1.00 29.62 208 ASN A O 1
#

Sequence (208 aa):
MEELYKIIRETLYVDAYDIQEKEMKVYMSDKLSRGLEALFFLCSECGGAATIIGGDDSFQCSKCGAKMRINEYGYLEGSRFKTTREWDNWQMDEIAEYAKNCKDGELVYRVENYELIDYTGEEKICIDKGAFELYTDRLVIGEHTIKISDIQGTALHIINSLLITTLQGKNYCFINNNQLVIGIHMWYAVDALRGVISQNKSGLRLQN

Radius of gyration: 18.56 Å; chains: 1; bounding box: 43×38×50 Å

Secondary structure (DSSP, 8-state):
-HHHHHHHHHHH---HHHHHHHH------TTTTTTSTTT--B-TTT--BT-EEE-SS-EEETTT--EEEE-TTS-EESSS-SSHHHHHHHHHHHHHHHHHHPPTT-EEEEEEEEEEEE-SSSS-EEEEEEEEEEESSEEEETTEEEEGGGEEEEEE-STTEEEEEETTS-EEEEEESSS---HHHHHHHHHHHTT------SS-----

Foldseek 3Di:
DVVVVVVVCVVPDDDPVVVCVVPVDFADDQFQFPCVLQLAQAAQPPRDGSQWDTDRAWIAGNPPGQIWGQDRSQFIDSGPGGHSLVRNLVNLVVLLVCLVPPDAFAWPDKDWAKWKWWPQDPDIDTDAHTIWIDTLQWIDGDPDIDGLVQFPDWDQDPFAWIWTQGPVRIIIIIHHPDNRHPRVVVRSNSCSSNVNDDPDPDPDDPDD